Protein AF-A0AAD9PFT0-F1 (afdb_monomer)

Radius of gyration: 23.3 Å; Cα contacts (8 Å, |Δi|>4): 702; chains: 1; bounding box: 58×56×61 Å

Secondary structure (DSSP, 8-state):
-----EEEEEESSB-STT-EEEEEEE---S-BSSS-SS-TTS----B--EEETTEEEE-B-TT-SS--BS-EEETTTTT-SEEEEEEEEEE------EE-GGG-EE-TTS-EES-B---EEEEEESS---TT---EEEEEEE-SSS-SS---EEETTEEEEEEEEETTEEEEEPPPPPSSPPS----SS-EEEEEESS---HHHHHTT-SPPSEEEEESSS----SS--SEEEEEEEEE--SSSSEEEE----SSEEEEEE-SSS-GGG-EEE-----SS-PPPEEEE-S-TT--EEEEEEEEE----

pLDDT: mean 75.7, std 14.46, range [34.31, 97.81]

Sequence (308 aa):
MYRTPRIDQLTPRSGPPGTMVTMEGVLYTSLFGPNEMASTNGKTAKFLRVYFGSQKCEAKDPNQVEDVFYGLQLDRGGTSDHGSLKCKLLGSYVGKSLPVNDVLRVTAQNKLAMFQSHAVVTGVSPATGSLEGGTTITVEGQFFDETETTAKVDIDGVSCVVTDVKDENITCVVPRKPTKTITSYAGNRGTLLEWWTSTDTLDTVSDSVASPEGTETLDEWQWSDTVQDNFVSRTRAYFVPPSDNGYEFVVTAEDEAMVWLSPSDDPAAKVRWLVRVYGTKLPNLHVTVLSKDGTGELVSWRRSNSVR

Structure (mmCIF, N/CA/C/O backbone):
data_AF-A0AAD9PFT0-F1
#
_entry.id   AF-A0AAD9PFT0-F1
#
loop_
_atom_site.group_PDB
_atom_site.id
_atom_site.type_symbol
_atom_site.label_atom_id
_atom_site.label_alt_id
_atom_site.label_comp_id
_atom_site.label_asym_id
_atom_site.label_entity_id
_atom_site.label_seq_id
_atom_site.pdbx_PDB_ins_code
_atom_site.Cartn_x
_atom_site.Cartn_y
_atom_site.Cartn_z
_atom_site.occupancy
_atom_site.B_iso_or_equiv
_atom_site.auth_seq_id
_atom_site.auth_comp_id
_atom_site.auth_asym_id
_atom_site.auth_atom_id
_atom_site.pdbx_PDB_model_num
ATOM 1 N N . MET A 1 1 ? -31.615 -3.181 23.982 1.00 48.72 1 MET A N 1
ATOM 2 C CA . MET A 1 1 ? -31.424 -3.055 22.520 1.00 48.72 1 MET A CA 1
ATOM 3 C C . MET A 1 1 ? -29.929 -3.028 22.261 1.00 48.72 1 MET A C 1
ATOM 5 O O . MET A 1 1 ? -29.272 -2.129 22.773 1.00 48.72 1 MET A O 1
ATOM 9 N N . TYR A 1 2 ? -29.378 -4.030 21.577 1.00 56.53 2 TYR A N 1
ATOM 10 C CA . TYR A 1 2 ? -27.946 -4.059 21.266 1.00 56.53 2 TYR A CA 1
ATOM 11 C C . TYR A 1 2 ? -27.647 -3.021 20.179 1.00 56.53 2 TYR A C 1
ATOM 13 O O . TYR A 1 2 ? -28.367 -2.963 19.184 1.00 56.53 2 TYR A O 1
ATOM 21 N N . ARG A 1 3 ? -26.627 -2.184 20.389 1.00 70.50 3 ARG A N 1
ATOM 22 C CA . ARG A 1 3 ? -26.120 -1.240 19.386 1.00 70.50 3 ARG A CA 1
ATOM 23 C C . ARG A 1 3 ? -24.736 -1.704 18.954 1.00 70.50 3 ARG A C 1
ATOM 25 O O . ARG A 1 3 ? -23.891 -1.953 19.810 1.00 70.50 3 ARG A O 1
ATOM 32 N N . THR A 1 4 ? -24.525 -1.832 17.652 1.00 76.56 4 THR A N 1
ATOM 33 C CA . THR A 1 4 ? -23.242 -2.253 17.081 1.00 76.56 4 THR A CA 1
ATOM 34 C C . THR A 1 4 ? -22.441 -1.018 16.675 1.00 76.56 4 THR A C 1
ATOM 36 O O . THR A 1 4 ? -23.019 -0.155 16.012 1.00 76.56 4 THR A O 1
ATOM 39 N N . PRO A 1 5 ? -21.151 -0.907 17.042 1.00 83.44 5 PRO A N 1
ATOM 40 C CA . PRO A 1 5 ? -20.289 0.162 16.549 1.00 83.44 5 PRO A CA 1
ATOM 41 C C . PRO A 1 5 ? -20.215 0.184 15.018 1.00 8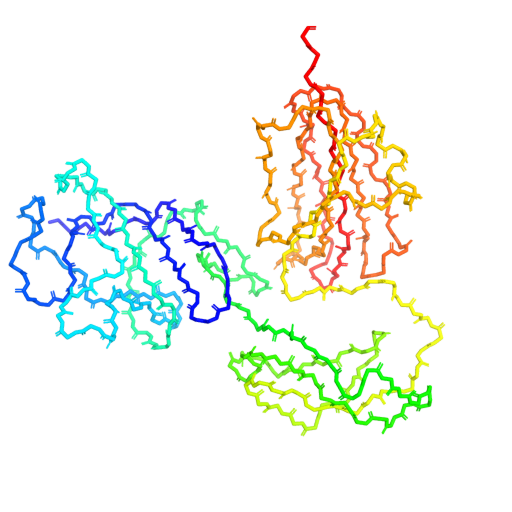3.44 5 PRO A C 1
ATOM 43 O O . PRO A 1 5 ? -20.215 -0.872 14.373 1.00 83.44 5 PRO A O 1
ATOM 46 N N . ARG A 1 6 ? -20.131 1.394 14.463 1.00 84.44 6 ARG A N 1
ATOM 47 C CA . ARG A 1 6 ? -20.041 1.678 13.024 1.00 84.44 6 ARG A CA 1
ATOM 48 C C . ARG A 1 6 ? -18.698 2.348 12.756 1.00 84.44 6 ARG A C 1
ATOM 50 O O . ARG A 1 6 ? -18.370 3.314 13.437 1.00 84.44 6 ARG A O 1
ATOM 57 N N . ILE A 1 7 ? -17.929 1.824 11.805 1.00 85.94 7 ILE A N 1
ATOM 58 C CA . ILE A 1 7 ? -16.691 2.465 11.339 1.00 85.94 7 ILE A CA 1
ATOM 59 C C . ILE A 1 7 ? -17.048 3.247 10.082 1.00 85.94 7 ILE A C 1
ATOM 61 O O . ILE A 1 7 ? -17.469 2.645 9.093 1.00 85.94 7 ILE A O 1
ATOM 65 N N . ASP A 1 8 ? -16.904 4.566 10.159 1.00 85.62 8 ASP A N 1
ATOM 66 C CA . ASP A 1 8 ? -17.281 5.527 9.122 1.00 85.62 8 ASP A CA 1
ATOM 67 C C . ASP A 1 8 ? -16.059 5.986 8.306 1.00 85.62 8 ASP A C 1
ATOM 69 O O . ASP A 1 8 ? -16.181 6.235 7.108 1.00 85.62 8 ASP A O 1
ATOM 73 N N . GLN A 1 9 ? -14.866 6.005 8.914 1.00 85.06 9 GLN A N 1
ATOM 74 C CA . GLN A 1 9 ? -13.595 6.253 8.229 1.00 85.06 9 GLN A CA 1
ATOM 75 C C . GLN A 1 9 ? -12.433 5.460 8.854 1.00 85.06 9 GLN A C 1
ATOM 77 O O . GLN A 1 9 ? -12.450 5.105 10.035 1.00 85.06 9 GLN A O 1
ATOM 82 N N . LEU A 1 10 ? -11.411 5.198 8.033 1.00 85.94 10 LEU A N 1
ATOM 83 C CA . LEU A 1 10 ? -10.131 4.626 8.434 1.00 85.94 10 LEU A CA 1
ATOM 84 C C . LEU A 1 10 ? -8.974 5.423 7.817 1.00 85.94 10 LEU A C 1
ATOM 86 O O . LEU A 1 10 ? -9.014 5.702 6.619 1.00 85.94 10 LEU A O 1
ATOM 90 N N . THR A 1 11 ? -7.953 5.751 8.613 1.00 86.81 11 THR A N 1
ATOM 91 C CA . THR A 1 11 ? -6.779 6.523 8.171 1.00 86.81 11 THR A CA 1
ATOM 92 C C . THR A 1 11 ? -5.493 6.020 8.859 1.00 86.81 11 THR A C 1
ATOM 94 O O . THR A 1 11 ? -5.434 6.066 10.091 1.00 86.81 11 THR A O 1
ATOM 97 N N . PRO A 1 12 ? -4.448 5.590 8.121 1.00 84.12 12 PRO A N 1
ATOM 98 C CA . PRO A 1 12 ? -4.449 5.304 6.685 1.00 84.12 12 PRO A CA 1
ATOM 99 C C . PRO A 1 12 ? -5.295 4.057 6.362 1.00 84.12 12 PRO A C 1
ATOM 101 O O . PRO A 1 12 ? -5.679 3.296 7.251 1.00 84.12 12 PRO A O 1
ATOM 104 N N . ARG A 1 13 ? -5.600 3.846 5.076 1.00 77.31 13 ARG A N 1
ATOM 105 C CA . ARG A 1 13 ? -6.374 2.682 4.588 1.00 77.31 13 ARG A CA 1
ATOM 106 C C . ARG A 1 13 ? -5.487 1.473 4.237 1.00 77.31 13 ARG A C 1
ATOM 108 O O . ARG A 1 13 ? -5.994 0.398 3.914 1.00 77.31 13 ARG A O 1
ATOM 115 N N . SER A 1 14 ? -4.171 1.635 4.330 1.00 77.56 14 SER A N 1
ATOM 116 C CA . SER A 1 14 ? -3.148 0.603 4.147 1.00 77.56 14 SER A CA 1
ATOM 117 C C . SER A 1 14 ? -1.856 0.983 4.866 1.00 77.56 14 SER A C 1
ATOM 119 O O . SER A 1 14 ? -1.750 2.069 5.430 1.00 77.56 14 SER A O 1
ATOM 121 N N . GLY A 1 15 ? -0.900 0.056 4.894 1.00 77.31 15 GLY A N 1
ATOM 122 C CA . GLY A 1 15 ? 0.430 0.254 5.467 1.00 77.31 15 GLY A CA 1
ATOM 123 C C . GL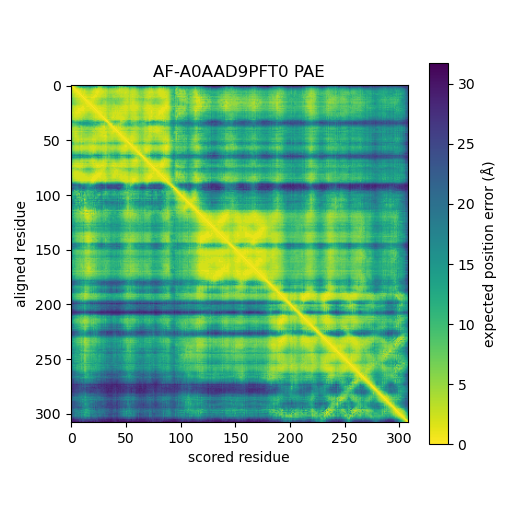Y A 1 15 ? 1.071 -1.080 5.865 1.00 77.31 15 GLY A C 1
ATOM 124 O O . GLY A 1 15 ? 0.359 -2.084 5.961 1.00 77.31 15 GLY A O 1
ATOM 125 N N . PRO A 1 16 ? 2.388 -1.134 6.108 1.00 77.06 16 PRO A N 1
ATOM 126 C CA . PRO A 1 16 ? 3.038 -2.334 6.631 1.00 77.06 16 PRO A CA 1
ATOM 127 C C . PRO A 1 16 ? 2.517 -2.711 8.036 1.00 77.06 16 PRO A C 1
ATOM 129 O O . PRO A 1 16 ? 1.944 -1.869 8.738 1.00 77.06 16 PRO A O 1
ATOM 132 N N . PRO A 1 17 ? 2.706 -3.957 8.501 1.00 79.94 17 PRO A N 1
ATOM 133 C CA . PRO A 1 17 ? 2.526 -4.317 9.908 1.00 79.94 17 PRO A CA 1
ATOM 134 C C . PRO A 1 17 ? 3.212 -3.320 10.862 1.00 79.94 17 PRO A C 1
ATOM 136 O O . PRO A 1 17 ? 4.231 -2.714 10.543 1.00 79.94 17 PRO A O 1
ATOM 139 N N . GLY A 1 18 ? 2.608 -3.073 12.027 1.00 81.25 18 GLY A N 1
ATOM 140 C CA . GLY A 1 18 ? 3.035 -1.995 12.922 1.00 81.25 18 GLY A CA 1
ATOM 141 C C . GLY A 1 18 ? 2.584 -0.583 12.515 1.00 81.25 18 GLY A C 1
ATOM 142 O O . GLY A 1 18 ? 2.807 0.343 13.297 1.00 81.25 18 GLY A O 1
ATOM 143 N N . THR A 1 19 ? 1.911 -0.407 11.368 1.00 84.88 19 THR A N 1
ATOM 144 C CA . THR A 1 19 ? 1.249 0.857 10.995 1.00 84.88 19 THR A CA 1
ATOM 145 C C . THR A 1 19 ? 0.259 1.304 12.062 1.00 84.88 19 THR A C 1
ATOM 147 O O . THR A 1 19 ? -0.439 0.498 12.691 1.00 84.88 19 THR A O 1
ATOM 150 N N . MET A 1 20 ? 0.209 2.621 12.246 1.00 88.94 20 MET A N 1
ATOM 151 C CA . MET A 1 20 ? -0.655 3.279 13.203 1.00 88.94 20 MET A CA 1
ATOM 152 C C . MET A 1 20 ? -1.956 3.729 12.542 1.00 88.94 20 MET A C 1
ATOM 154 O O . MET A 1 20 ? -1.940 4.601 11.677 1.00 88.94 20 MET A O 1
ATOM 158 N N . VAL A 1 21 ? -3.080 3.147 12.956 1.00 89.56 21 VAL A N 1
ATOM 159 C CA . VAL A 1 21 ? -4.377 3.316 12.292 1.00 89.56 21 VAL A CA 1
ATOM 160 C C . VAL A 1 21 ? -5.359 4.051 13.196 1.00 89.56 21 VAL A C 1
ATOM 162 O O . VAL A 1 21 ? -5.534 3.701 14.362 1.00 89.56 21 VAL A O 1
ATOM 165 N N . THR A 1 22 ? -6.024 5.063 12.642 1.00 91.88 22 THR A N 1
ATOM 166 C CA . THR A 1 22 ? -7.134 5.796 13.261 1.00 91.88 22 THR A CA 1
ATOM 167 C C . THR A 1 22 ? -8.447 5.333 12.634 1.00 91.88 22 THR A C 1
ATOM 169 O O . THR A 1 22 ? -8.628 5.449 11.423 1.00 91.88 22 THR A O 1
ATOM 172 N N . MET A 1 23 ? -9.361 4.812 13.450 1.00 90.38 23 MET A N 1
ATOM 173 C CA . MET A 1 23 ? -10.765 4.600 13.089 1.00 90.38 23 MET A CA 1
ATOM 174 C C . MET A 1 23 ? -11.591 5.774 13.595 1.00 90.38 23 MET A C 1
ATOM 176 O O . MET A 1 23 ? -11.429 6.186 14.745 1.00 90.38 23 MET A O 1
ATOM 180 N N . GLU A 1 24 ? -12.528 6.236 12.779 1.00 92.31 24 GLU A N 1
ATOM 181 C CA . GLU A 1 24 ? -13.526 7.232 13.166 1.00 92.31 24 GLU A CA 1
ATOM 182 C C . GLU A 1 24 ? -14.927 6.688 12.886 1.00 92.31 24 GLU A C 1
ATOM 184 O O . GLU A 1 24 ? -15.136 5.927 11.933 1.00 92.31 24 GLU A O 1
ATOM 189 N N . GLY A 1 25 ? -15.884 7.036 13.742 1.00 90.50 25 GLY A N 1
ATOM 190 C CA . GLY A 1 25 ? -17.273 6.625 13.577 1.00 90.50 25 GLY A CA 1
ATOM 191 C C . GLY A 1 25 ? -18.049 6.543 14.884 1.00 90.50 25 GLY A C 1
ATOM 192 O O . GLY A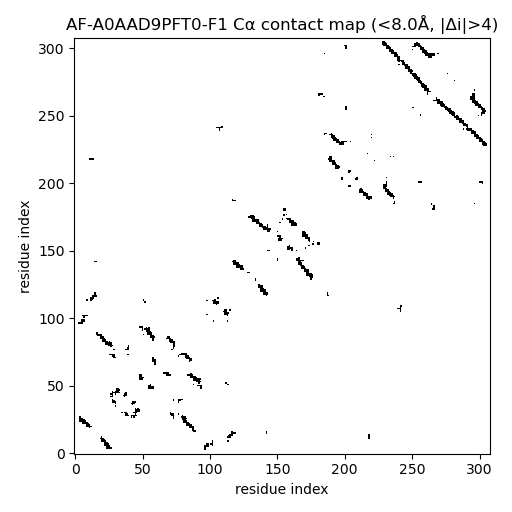 1 25 ? -17.676 7.115 15.911 1.00 90.50 25 GLY A O 1
ATOM 193 N N . VAL A 1 26 ? -19.144 5.786 14.869 1.00 90.50 26 VAL A N 1
ATOM 194 C CA . VAL A 1 26 ? -19.993 5.560 16.045 1.00 90.50 26 VAL A CA 1
ATOM 195 C C . VAL A 1 26 ? -19.371 4.510 16.976 1.00 90.50 26 VAL A C 1
ATOM 197 O O . VAL A 1 26 ? -19.574 3.305 16.804 1.00 90.50 26 VAL A O 1
ATOM 200 N N . LEU A 1 27 ? -18.633 4.976 17.987 1.00 89.81 27 LEU A N 1
ATOM 201 C CA . LEU A 1 27 ? -17.923 4.147 18.971 1.00 89.81 27 LEU A CA 1
ATOM 202 C C . LEU A 1 27 ? -18.750 3.814 20.225 1.00 89.81 27 LEU A C 1
ATOM 204 O O . LEU A 1 27 ? -18.517 2.788 20.860 1.00 89.81 27 LEU A O 1
ATOM 208 N N . TYR A 1 28 ? -19.696 4.678 20.609 1.00 88.44 28 TYR A N 1
ATOM 209 C CA . TYR A 1 28 ? -20.474 4.655 21.863 1.00 88.44 28 TYR A CA 1
ATOM 210 C C . TYR A 1 28 ? -19.692 4.738 23.185 1.00 88.44 28 TYR A C 1
ATOM 212 O O . TYR A 1 28 ? -20.323 4.968 24.218 1.00 88.44 28 TYR A O 1
ATOM 220 N N . THR A 1 29 ? -18.374 4.536 23.196 1.00 88.38 29 THR A N 1
ATOM 221 C CA . THR A 1 29 ? -17.556 4.525 24.414 1.00 88.38 29 THR A CA 1
ATOM 222 C C . THR A 1 29 ? -16.138 5.041 24.182 1.00 88.38 29 THR A C 1
ATOM 224 O O . THR A 1 29 ? -15.556 4.858 23.117 1.00 88.38 29 THR A O 1
ATOM 227 N N . SER A 1 30 ? -15.590 5.650 25.228 1.00 88.00 30 SER A N 1
ATOM 228 C CA . SER A 1 30 ? -14.195 6.056 25.408 1.00 88.00 30 SER A CA 1
ATOM 229 C C . SER A 1 30 ? -13.403 5.068 26.281 1.00 88.00 30 SER A C 1
ATOM 231 O O . SER A 1 30 ? -12.298 5.383 26.707 1.00 88.00 30 SER A O 1
ATOM 233 N N . LEU A 1 31 ? -13.980 3.910 26.627 1.00 86.69 31 LEU A N 1
ATOM 234 C CA . LEU A 1 31 ? -13.357 2.922 27.511 1.00 86.69 31 LEU A CA 1
ATOM 235 C C . LEU A 1 31 ? -12.775 1.744 26.742 1.00 86.69 31 LEU A C 1
ATOM 237 O O . LEU A 1 31 ? -13.416 1.212 25.834 1.00 86.69 31 LEU A O 1
ATOM 241 N N . PHE A 1 32 ? -11.622 1.256 27.194 1.00 84.44 32 PHE A N 1
ATOM 242 C CA . PHE A 1 32 ? -11.002 0.040 26.683 1.00 84.44 32 PHE A CA 1
ATOM 243 C C . PHE A 1 32 ? -10.391 -0.778 27.831 1.00 84.44 32 PHE A C 1
ATOM 245 O O . PHE A 1 32 ? -9.600 -0.279 28.630 1.00 84.44 32 PHE A O 1
ATOM 252 N N . GLY A 1 33 ? -10.740 -2.062 27.912 1.00 75.25 33 GLY A N 1
ATOM 253 C CA . GLY A 1 33 ? -10.390 -2.921 29.045 1.00 75.25 33 GLY A CA 1
ATOM 254 C C . GLY A 1 33 ? -11.284 -2.702 30.280 1.00 75.25 33 GLY A C 1
ATOM 255 O O . GLY A 1 33 ? -12.297 -2.005 30.203 1.00 75.25 33 GLY A O 1
ATOM 256 N N . PRO A 1 34 ? -10.976 -3.349 31.419 1.00 68.56 34 PRO A N 1
ATOM 257 C CA . PRO A 1 34 ? -11.912 -3.439 32.540 1.00 68.56 34 PRO A CA 1
ATOM 258 C C . PRO A 1 34 ? -11.895 -2.244 33.506 1.00 68.56 34 PRO A C 1
ATOM 260 O O . PRO A 1 34 ? -12.876 -2.088 34.232 1.00 68.56 34 PRO A O 1
ATOM 263 N N . ASN A 1 35 ? -10.839 -1.427 33.506 1.00 68.81 35 ASN A N 1
ATOM 264 C CA . ASN A 1 35 ? -10.427 -0.633 34.673 1.00 68.81 35 ASN A CA 1
ATOM 265 C C . ASN A 1 35 ? -11.342 0.556 35.020 1.00 68.81 35 ASN A C 1
ATOM 267 O O . ASN A 1 35 ? -11.578 0.807 36.196 1.00 68.81 35 ASN A O 1
ATOM 271 N N . GLU A 1 36 ? -11.932 1.220 34.025 1.00 76.75 36 GLU A N 1
ATOM 272 C CA . GLU A 1 36 ? -12.845 2.353 34.242 1.00 76.75 36 GLU A CA 1
ATOM 273 C C . GLU A 1 36 ? -14.319 1.941 34.256 1.00 76.75 36 GLU A C 1
ATOM 275 O O . GLU A 1 36 ? -14.731 1.090 33.468 1.00 76.75 36 GLU A O 1
ATOM 280 N N . MET A 1 37 ? -15.148 2.533 35.123 1.00 75.25 37 MET A N 1
ATOM 281 C CA . MET A 1 37 ? -16.552 2.107 35.280 1.00 75.25 37 MET A CA 1
ATOM 282 C C 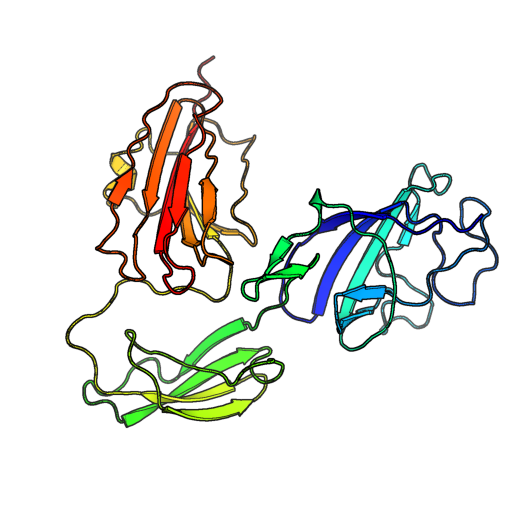. MET A 1 37 ? -17.508 2.685 34.227 1.00 75.25 37 MET A C 1
ATOM 284 O O . MET A 1 37 ? -18.435 1.986 33.812 1.00 75.25 37 MET A O 1
ATOM 288 N N . ALA A 1 38 ? -17.291 3.926 33.784 1.00 84.62 38 ALA A N 1
ATOM 289 C CA . ALA A 1 38 ? -18.134 4.604 32.801 1.00 84.62 38 ALA A CA 1
ATOM 290 C C . ALA A 1 38 ? -17.307 5.485 31.853 1.00 84.62 38 ALA A C 1
ATOM 292 O O . ALA A 1 38 ? -16.323 6.100 32.248 1.00 84.62 38 ALA A O 1
ATOM 293 N N . SER A 1 39 ? -17.720 5.526 30.590 1.00 86.19 39 SER A N 1
ATOM 294 C CA . SER A 1 39 ? -17.201 6.426 29.564 1.00 86.19 39 SER A CA 1
ATOM 295 C C . SER A 1 39 ? -17.567 7.879 29.871 1.00 86.19 39 SER A C 1
ATOM 297 O O . SER A 1 39 ? -18.504 8.151 30.621 1.00 86.19 39 SER A O 1
ATOM 299 N N . THR A 1 40 ? -16.883 8.820 29.223 1.00 88.12 40 THR A N 1
ATOM 300 C CA . THR A 1 40 ? -17.165 10.261 29.281 1.00 88.12 40 THR A CA 1
ATOM 301 C C . THR A 1 40 ? -18.608 10.645 28.917 1.00 88.12 40 THR A C 1
ATOM 303 O O . THR A 1 40 ? -19.101 11.656 29.411 1.00 88.12 40 THR A O 1
ATOM 306 N N . ASN A 1 41 ? -19.332 9.819 28.148 1.00 88.25 41 ASN A N 1
ATOM 307 C CA . ASN A 1 41 ? -20.765 9.994 27.860 1.00 88.25 41 ASN A CA 1
ATOM 308 C C . ASN A 1 41 ? -21.706 9.293 28.873 1.00 88.25 41 ASN A C 1
ATOM 310 O O . ASN A 1 41 ? -22.908 9.167 28.628 1.00 88.25 41 ASN A O 1
ATOM 314 N N . GLY A 1 42 ? -21.172 8.788 29.990 1.00 87.94 42 GLY A N 1
ATOM 315 C CA . GLY A 1 42 ? -21.906 8.086 31.048 1.00 87.94 42 GLY A CA 1
ATOM 316 C C . GLY A 1 42 ? -22.234 6.614 30.760 1.00 87.94 42 GLY A C 1
ATOM 317 O O . GLY A 1 42 ? -22.894 5.969 31.576 1.00 87.94 42 GLY A O 1
ATOM 318 N N . LYS A 1 43 ? -21.806 6.048 29.623 1.00 88.75 43 LYS A N 1
ATOM 319 C CA . LYS A 1 43 ? -22.106 4.652 29.254 1.00 88.75 43 LYS A CA 1
ATOM 320 C C . LYS A 1 43 ? -21.071 3.669 29.785 1.00 88.75 43 LYS A C 1
ATOM 322 O O . LYS A 1 43 ? -19.883 3.953 29.826 1.00 88.75 43 LYS A O 1
ATOM 327 N N . THR A 1 44 ? -21.519 2.463 30.117 1.00 88.00 44 THR A N 1
ATOM 328 C CA . THR A 1 44 ? -20.684 1.397 30.704 1.00 88.00 44 THR A CA 1
ATOM 329 C C . THR A 1 44 ? -20.144 0.386 29.685 1.00 88.00 44 THR A C 1
ATOM 331 O O . THR A 1 44 ? -19.419 -0.537 30.054 1.00 88.00 44 THR A O 1
ATOM 334 N N . ALA A 1 45 ? -20.489 0.536 28.400 1.00 84.50 45 ALA A N 1
ATOM 335 C CA . ALA A 1 45 ? -19.906 -0.259 27.321 1.00 84.50 45 ALA A CA 1
ATOM 336 C C . ALA A 1 45 ? -18.394 0.003 27.228 1.00 84.50 45 ALA A C 1
ATOM 338 O O . ALA A 1 45 ? -17.953 1.126 27.464 1.00 84.50 45 ALA A O 1
ATOM 339 N N . LYS A 1 46 ? -17.601 -1.009 26.868 1.00 85.00 46 LYS A N 1
ATOM 340 C CA . LYS A 1 46 ? -16.137 -0.902 26.764 1.00 85.00 46 LYS A CA 1
ATOM 341 C C . LYS A 1 46 ? -15.651 -1.657 25.534 1.00 85.00 46 LYS A C 1
ATOM 343 O O . LYS A 1 46 ? -16.161 -2.740 25.240 1.00 85.00 46 LYS A O 1
ATOM 348 N N . PHE A 1 47 ? -14.638 -1.133 24.855 1.00 82.88 47 PHE A N 1
ATOM 349 C CA . PHE A 1 47 ? -13.845 -1.937 23.937 1.00 82.88 47 PHE A CA 1
ATOM 350 C C . PHE A 1 47 ? -13.093 -3.004 24.731 1.00 82.88 47 PHE A C 1
ATOM 352 O O . PHE A 1 47 ? -12.521 -2.734 25.784 1.00 82.88 47 PHE A O 1
ATOM 359 N N . LEU A 1 48 ? -13.098 -4.237 24.234 1.00 79.06 48 LEU A N 1
ATOM 360 C CA . LEU A 1 48 ? -12.257 -5.293 24.795 1.00 79.06 48 LEU A CA 1
ATOM 361 C C . LEU A 1 48 ? -10.959 -5.417 24.002 1.00 79.06 48 LEU A C 1
ATOM 363 O O . LEU A 1 48 ? -9.896 -5.565 24.597 1.00 79.06 48 LEU A O 1
ATOM 367 N N . ARG A 1 49 ? -11.070 -5.403 22.667 1.00 78.38 49 ARG A N 1
ATOM 368 C CA . ARG A 1 49 ? -10.003 -5.620 21.681 1.00 78.38 49 ARG A CA 1
ATOM 369 C C . ARG A 1 49 ? -10.446 -5.040 20.324 1.00 78.38 49 ARG A C 1
ATOM 371 O O . ARG A 1 49 ? -11.649 -4.940 20.083 1.00 78.38 49 ARG A O 1
ATOM 378 N N . VAL A 1 50 ? -9.499 -4.713 19.444 1.00 81.12 50 VAL A N 1
ATOM 379 C CA . VAL A 1 50 ? -9.731 -4.274 18.049 1.00 81.12 50 VAL A CA 1
ATOM 380 C C . VAL A 1 50 ? -8.995 -5.220 17.101 1.00 81.12 50 VAL A C 1
ATOM 382 O O . VAL A 1 50 ? -7.935 -5.730 17.464 1.00 81.12 50 VAL A O 1
ATOM 385 N N . TYR A 1 51 ? -9.547 -5.450 15.903 1.00 76.75 51 TYR A N 1
ATOM 386 C CA . TYR A 1 51 ? -8.978 -6.346 14.894 1.00 76.75 51 TYR A CA 1
ATOM 387 C C . TYR A 1 51 ? -9.236 -5.880 13.455 1.00 76.75 51 TYR A C 1
ATOM 389 O O . TYR A 1 51 ? -10.313 -5.365 13.156 1.00 76.75 51 TYR A O 1
ATOM 397 N N . PHE A 1 52 ? -8.284 -6.164 12.565 1.00 72.94 52 PHE A N 1
ATOM 398 C CA . PHE A 1 52 ? -8.365 -6.034 11.111 1.00 72.94 52 PHE A CA 1
ATOM 399 C C . PHE A 1 52 ? -8.118 -7.409 10.483 1.00 72.94 52 PHE A C 1
ATOM 401 O O . PHE A 1 52 ? -6.996 -7.908 10.457 1.00 72.94 52 PHE A O 1
ATOM 408 N N . GLY A 1 53 ? -9.187 -8.067 10.025 1.00 68.81 53 GLY A N 1
ATOM 409 C CA . GLY A 1 53 ? -9.106 -9.462 9.588 1.00 68.81 53 GLY A CA 1
ATOM 410 C C . GLY A 1 53 ? -8.613 -10.360 10.726 1.00 68.81 53 GLY A C 1
ATOM 411 O O . GLY A 1 53 ? -9.244 -10.417 11.782 1.00 68.81 53 GLY A O 1
ATOM 412 N N . SER A 1 54 ? -7.484 -11.039 10.518 1.00 65.44 54 SER A N 1
ATOM 413 C CA . SER A 1 54 ? -6.795 -11.838 11.536 1.00 65.44 54 SER A CA 1
ATOM 414 C C . SER A 1 54 ? -5.888 -11.020 12.462 1.00 65.44 54 SER A C 1
ATOM 416 O O . SER A 1 54 ? -5.574 -11.517 13.539 1.00 65.44 54 SER A O 1
ATOM 418 N N . GLN A 1 55 ? -5.483 -9.795 12.109 1.00 72.38 55 GLN A N 1
ATOM 419 C CA . GLN A 1 55 ? -4.547 -8.973 12.888 1.00 72.38 55 GLN A CA 1
ATOM 420 C C . GLN A 1 55 ? -5.269 -8.242 14.033 1.00 72.38 55 GLN A C 1
ATOM 422 O O . GLN A 1 55 ? -6.334 -7.664 13.842 1.00 72.38 55 GLN A O 1
ATOM 427 N N . LYS A 1 56 ? -4.705 -8.267 15.242 1.00 80.19 56 LYS A N 1
ATOM 428 C CA . LYS A 1 56 ? -5.036 -7.371 16.361 1.00 80.19 56 LYS A CA 1
ATOM 429 C C . LYS A 1 56 ? -4.661 -5.927 16.008 1.00 80.19 56 LYS A C 1
ATOM 431 O O . LYS A 1 56 ? -3.756 -5.655 15.229 1.00 80.19 56 LYS A O 1
ATOM 436 N N . CYS A 1 57 ? -5.338 -4.982 16.636 1.00 85.81 57 CYS A N 1
ATOM 437 C CA . CYS A 1 57 ? -4.886 -3.605 16.701 1.00 85.81 57 CYS A CA 1
ATOM 438 C C . CYS A 1 57 ? -4.783 -3.216 18.176 1.00 85.81 57 CYS A C 1
ATOM 440 O O . CYS A 1 57 ? -5.766 -3.275 18.918 1.00 85.81 57 CYS A O 1
ATOM 442 N N . GLU A 1 58 ? -3.571 -2.914 18.624 1.00 87.38 58 GLU A N 1
ATOM 443 C CA . GLU A 1 58 ? -3.272 -2.585 20.009 1.00 87.38 58 GLU A CA 1
ATOM 444 C C . GLU A 1 58 ? -3.541 -1.103 20.271 1.00 87.38 58 GLU A C 1
ATOM 446 O O . GLU A 1 58 ? -2.948 -0.236 19.635 1.00 87.38 58 GLU A O 1
ATOM 451 N N . ALA A 1 59 ? -4.473 -0.816 21.177 1.00 88.69 59 ALA A N 1
ATOM 452 C CA . ALA A 1 59 ? -4.914 0.545 21.481 1.00 88.69 59 ALA A CA 1
ATOM 453 C C . ALA A 1 59 ? -4.119 1.185 22.630 1.00 88.69 59 ALA A C 1
ATOM 455 O O . ALA A 1 59 ? -4.119 2.410 22.758 1.00 88.69 59 ALA A O 1
ATOM 456 N N . LYS A 1 60 ? -3.469 0.369 23.471 1.00 86.19 60 LYS A N 1
ATOM 457 C CA . LYS A 1 60 ? -2.609 0.813 24.578 1.00 86.19 60 LYS A CA 1
ATOM 458 C C . LYS A 1 60 ? -1.157 0.900 24.123 1.00 86.19 60 LYS A C 1
ATOM 460 O O . LYS A 1 60 ? -0.708 0.025 23.394 1.00 86.19 60 LYS A O 1
ATOM 465 N N . ASP A 1 61 ? -0.407 1.892 24.585 1.00 83.56 61 ASP A N 1
ATOM 466 C CA . ASP A 1 61 ? 1.045 1.887 24.404 1.00 83.56 61 ASP A CA 1
ATOM 467 C C . ASP A 1 61 ? 1.678 0.884 25.388 1.00 83.56 61 ASP A C 1
ATOM 469 O O . ASP A 1 61 ? 1.672 1.145 26.592 1.00 83.56 61 ASP A O 1
ATOM 473 N N . PRO A 1 62 ? 2.228 -0.263 24.934 1.00 75.75 62 PRO A N 1
ATOM 474 C CA . PRO A 1 62 ? 2.779 -1.283 25.830 1.00 75.75 62 PRO A CA 1
ATOM 475 C C . PRO A 1 62 ? 4.062 -0.829 26.542 1.00 75.75 62 PRO A C 1
ATOM 477 O O . PRO A 1 62 ? 4.556 -1.539 27.413 1.00 75.75 62 PRO A O 1
ATOM 480 N N . ASN A 1 63 ? 4.617 0.326 26.160 1.00 78.50 63 ASN A N 1
ATOM 481 C CA . ASN A 1 63 ? 5.809 0.908 26.771 1.00 78.50 63 ASN A CA 1
ATOM 482 C C . ASN A 1 63 ? 5.483 1.801 27.981 1.00 78.50 63 ASN A C 1
ATOM 484 O O . ASN A 1 63 ? 6.400 2.219 28.686 1.00 78.50 63 ASN A O 1
ATOM 488 N N . GLN A 1 64 ? 4.202 2.104 28.224 1.00 77.69 64 GLN A N 1
ATOM 489 C CA . GLN A 1 64 ? 3.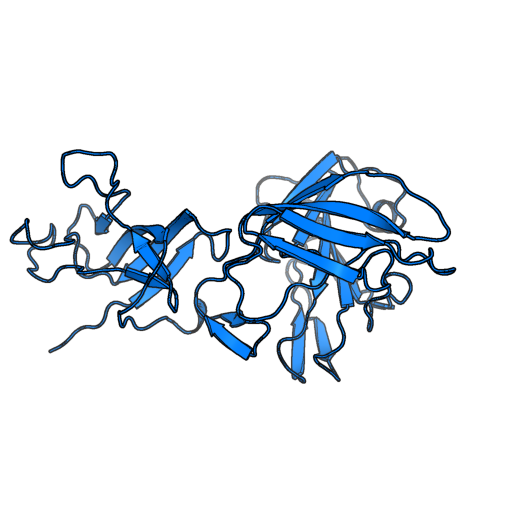759 2.878 29.383 1.00 77.69 64 GLN A CA 1
ATOM 490 C C . GLN A 1 64 ? 3.323 1.947 30.516 1.00 77.69 64 GLN A C 1
ATOM 492 O O . GLN A 1 64 ? 2.755 0.880 30.291 1.00 77.69 64 GLN A O 1
ATOM 497 N N . VAL A 1 65 ? 3.598 2.361 31.754 1.00 65.75 65 VAL A N 1
ATOM 498 C CA . VAL A 1 65 ? 3.262 1.587 32.966 1.00 65.75 65 VAL A CA 1
ATOM 499 C C . VAL A 1 65 ? 1.791 1.785 33.373 1.00 65.75 65 VAL A C 1
ATOM 501 O O . VAL A 1 65 ? 1.212 0.948 34.062 1.00 65.75 65 VAL A O 1
ATOM 504 N N . GLU A 1 66 ? 1.182 2.885 32.927 1.00 70.06 66 GLU A N 1
ATOM 505 C CA . GLU A 1 66 ? -0.240 3.199 33.093 1.00 70.06 66 GLU A CA 1
ATOM 506 C C . GLU A 1 66 ? -1.035 2.851 31.821 1.00 70.06 66 GLU A C 1
ATOM 508 O O . GLU A 1 66 ? -0.458 2.605 30.762 1.00 70.06 66 GLU A O 1
ATOM 513 N N . ASP A 1 67 ? -2.370 2.874 31.898 1.00 68.31 67 ASP A N 1
ATOM 514 C CA . ASP A 1 67 ? -3.283 2.624 30.769 1.00 68.31 67 ASP A CA 1
ATOM 515 C C . ASP A 1 67 ? -3.314 3.782 29.748 1.00 68.31 67 ASP A C 1
ATOM 517 O O . ASP A 1 67 ? -4.363 4.343 29.424 1.00 68.31 67 ASP A O 1
ATOM 521 N N . VAL A 1 68 ? -2.151 4.150 29.219 1.00 79.56 68 VAL A N 1
ATOM 522 C CA . VAL A 1 68 ? -2.023 5.184 28.196 1.00 79.56 68 VAL A CA 1
ATOM 523 C C . VAL A 1 68 ? -2.471 4.607 26.859 1.00 79.56 68 VAL A C 1
ATOM 525 O O . VAL A 1 68 ? -1.814 3.753 26.261 1.00 79.56 68 VAL A O 1
ATOM 528 N N . PHE A 1 69 ? -3.612 5.083 26.373 1.00 82.75 69 PHE A N 1
ATOM 529 C CA . PHE A 1 69 ? -4.074 4.788 25.024 1.00 82.75 69 PHE A CA 1
ATOM 530 C C . PHE A 1 69 ? -3.363 5.681 24.016 1.00 82.75 69 PHE A C 1
ATOM 532 O O . PHE A 1 69 ? -3.205 6.879 24.242 1.00 82.75 69 PHE A O 1
ATOM 539 N N . TYR A 1 70 ? -3.039 5.132 22.848 1.00 87.25 70 TYR A N 1
ATOM 540 C CA . TYR A 1 70 ? -2.543 5.934 21.729 1.00 87.25 70 TYR A CA 1
ATOM 541 C C . TYR A 1 70 ? -3.550 6.997 21.245 1.00 87.25 70 TYR A C 1
ATOM 543 O O . TYR A 1 70 ? -3.188 7.964 20.573 1.00 87.25 70 TYR A O 1
ATOM 551 N N . GLY A 1 71 ? -4.830 6.788 21.548 1.00 88.44 71 GLY A N 1
ATOM 552 C CA . GLY A 1 71 ? -5.912 7.738 21.339 1.00 88.44 71 GLY A CA 1
ATOM 553 C C . GLY A 1 71 ? -7.252 7.020 21.382 1.00 88.44 71 GLY A C 1
ATOM 554 O O . GLY A 1 71 ? -7.521 6.175 20.538 1.00 88.44 71 GLY A O 1
ATOM 555 N N . LEU A 1 72 ? -8.098 7.346 22.353 1.00 90.31 72 LEU A N 1
ATOM 556 C CA . LEU A 1 72 ? -9.483 6.888 22.403 1.00 90.31 72 LEU A CA 1
ATOM 557 C C . LEU A 1 72 ? -10.324 8.007 23.007 1.00 90.31 72 LEU A C 1
ATOM 559 O O . LEU A 1 72 ? -10.191 8.323 24.187 1.00 90.31 72 LEU A O 1
ATOM 563 N N . GLN A 1 73 ? -11.171 8.623 22.190 1.00 92.38 73 GLN A N 1
ATOM 564 C CA . GLN A 1 73 ? -11.968 9.774 22.597 1.00 92.38 73 GLN A CA 1
ATOM 565 C C . GLN A 1 73 ? -13.330 9.785 21.908 1.00 92.38 73 GLN A C 1
ATOM 567 O O . GLN A 1 73 ? -13.493 9.270 20.804 1.00 92.38 73 GLN A O 1
ATOM 572 N N . LEU A 1 74 ? -14.305 10.403 22.571 1.00 93.06 74 LEU A N 1
ATOM 573 C CA . LEU A 1 74 ? -15.617 10.700 22.005 1.00 93.06 74 LEU A CA 1
ATOM 574 C C . LEU A 1 74 ? -15.709 12.193 21.693 1.00 93.06 74 LEU A C 1
ATOM 576 O O . LEU A 1 74 ? -15.199 13.034 22.439 1.00 93.06 74 LEU A O 1
ATOM 580 N N . ASP A 1 75 ? -16.390 12.516 20.601 1.00 93.56 75 ASP A N 1
ATOM 581 C CA . ASP A 1 75 ? -16.540 13.883 20.116 1.00 93.56 75 ASP A CA 1
ATOM 582 C C . ASP A 1 75 ? -17.335 14.754 21.101 1.00 93.56 75 ASP A C 1
ATOM 584 O O . ASP A 1 75 ? -17.974 14.271 22.044 1.00 93.56 75 ASP A O 1
ATOM 588 N N . ARG A 1 76 ? -17.336 16.071 20.855 1.00 90.94 76 ARG A N 1
ATOM 589 C CA . ARG A 1 76 ? -18.064 17.066 21.668 1.00 90.94 76 ARG A CA 1
ATOM 590 C C . ARG A 1 76 ? -17.689 16.980 23.156 1.00 90.94 76 ARG A C 1
ATOM 592 O O . ARG A 1 76 ? -18.557 16.887 24.026 1.00 90.94 76 ARG A O 1
ATOM 599 N N . GLY A 1 77 ? -16.384 16.966 23.433 1.00 87.69 77 GLY A N 1
ATOM 600 C CA . GLY A 1 77 ? -15.844 16.915 24.795 1.00 87.69 77 GLY A CA 1
ATOM 601 C C . GLY A 1 77 ? -16.193 15.630 25.550 1.00 87.69 77 GLY A C 1
ATOM 602 O O . GLY A 1 77 ? -16.353 15.667 26.764 1.00 87.69 77 GLY A O 1
ATOM 603 N N . GLY A 1 78 ? -16.364 14.510 24.843 1.00 89.12 78 GLY A N 1
ATOM 604 C CA . GLY A 1 78 ? -16.689 13.222 25.446 1.00 89.12 78 GLY A CA 1
ATOM 605 C C . GLY A 1 78 ? -18.181 12.883 25.523 1.00 89.12 78 GLY A C 1
ATOM 606 O O . GLY A 1 78 ? -18.517 11.781 25.934 1.00 89.12 78 GLY A O 1
ATOM 607 N N . THR A 1 79 ? -19.086 13.785 25.129 1.00 90.00 79 THR A N 1
ATOM 608 C CA . THR A 1 79 ? -20.544 13.580 25.281 1.00 90.00 79 THR A CA 1
ATOM 609 C C . THR A 1 79 ? -21.207 12.830 24.119 1.00 90.00 79 THR A C 1
ATOM 611 O O . THR A 1 79 ? -22.363 12.422 24.228 1.00 90.00 79 THR A O 1
ATOM 614 N N . SER A 1 80 ? -20.500 12.658 23.000 1.00 92.88 80 SER A N 1
ATOM 615 C CA . SER A 1 80 ? -21.029 12.048 21.777 1.00 92.88 80 SER A CA 1
ATOM 616 C C . SER A 1 80 ? -21.115 10.511 21.837 1.00 92.88 80 SER A C 1
ATOM 618 O O . SER A 1 80 ? -20.504 9.851 22.676 1.00 92.88 80 SER A O 1
ATOM 620 N N . ASP A 1 81 ? -21.857 9.928 20.890 1.00 91.06 81 ASP A N 1
ATOM 621 C CA . ASP A 1 81 ? -21.761 8.499 20.533 1.00 91.06 81 ASP A CA 1
ATOM 622 C C . ASP A 1 81 ? -20.721 8.248 19.429 1.00 91.06 81 ASP A C 1
ATOM 624 O O . ASP A 1 81 ? -20.349 7.104 19.168 1.00 91.06 81 ASP A O 1
ATOM 628 N N . HIS A 1 82 ? -20.267 9.325 18.793 1.00 92.75 82 HIS A N 1
ATOM 629 C CA . HIS A 1 82 ? -19.266 9.362 17.739 1.00 92.75 82 HIS A CA 1
ATOM 630 C C . HIS A 1 82 ? -17.892 9.727 18.324 1.00 92.75 82 HIS A C 1
ATOM 632 O O . HIS A 1 82 ? -17.830 10.407 19.352 1.00 92.75 82 HIS A O 1
ATOM 638 N N . GLY A 1 83 ? -16.807 9.258 17.715 1.00 93.44 83 GLY A N 1
ATOM 639 C CA . GLY A 1 83 ? -15.453 9.518 18.194 1.00 93.44 83 GLY A CA 1
ATOM 640 C C . GLY A 1 83 ? -14.372 8.850 17.355 1.00 93.44 83 GLY A C 1
ATOM 641 O O . GLY A 1 83 ? -14.645 8.321 16.275 1.00 93.44 83 GLY A O 1
ATOM 642 N N . SER A 1 84 ? -13.149 8.836 17.890 1.00 93.44 84 SER A N 1
ATOM 643 C CA . SER A 1 84 ? -11.987 8.226 17.245 1.00 93.44 84 SER A CA 1
ATOM 644 C C . SER A 1 84 ? -11.208 7.288 18.169 1.00 93.44 84 SER A C 1
ATOM 646 O O . SER A 1 84 ? -11.111 7.490 19.384 1.00 93.44 84 SER A O 1
ATOM 648 N N . LEU A 1 85 ? -10.662 6.229 17.568 1.00 91.25 85 LEU A N 1
ATOM 649 C CA . LEU A 1 85 ? -9.839 5.212 18.217 1.00 91.25 85 LEU A CA 1
ATOM 650 C C . LEU A 1 85 ? -8.592 4.954 17.369 1.00 91.25 85 LEU A C 1
ATOM 652 O O . LEU A 1 85 ? -8.688 4.559 16.208 1.00 91.25 85 LEU A O 1
ATOM 656 N N . LYS A 1 86 ? -7.425 5.165 17.970 1.00 92.50 86 LYS A N 1
ATOM 657 C CA . LYS A 1 86 ? -6.106 4.919 17.398 1.00 92.50 86 LYS A CA 1
ATOM 658 C C . LYS A 1 86 ? -5.519 3.625 17.942 1.00 92.50 86 LYS A C 1
ATOM 660 O O . LYS A 1 86 ? -5.588 3.370 19.144 1.00 92.50 86 LYS A O 1
ATOM 665 N N . CYS A 1 87 ? -4.915 2.824 17.074 1.00 89.75 87 CYS A N 1
ATOM 666 C CA . CYS A 1 87 ? -4.278 1.574 17.468 1.00 89.75 87 CYS A CA 1
ATOM 667 C C . CYS A 1 87 ? -3.186 1.133 16.479 1.00 89.75 87 CYS A C 1
ATOM 669 O O . CYS A 1 87 ? -3.193 1.517 15.309 1.00 89.75 87 CYS A O 1
ATOM 671 N N . LYS A 1 88 ? -2.253 0.305 16.958 1.00 89.44 88 LYS A N 1
ATOM 672 C CA . LYS A 1 88 ? -1.109 -0.223 16.206 1.00 89.44 88 LYS A CA 1
ATOM 673 C C . LYS A 1 88 ? -1.348 -1.675 15.780 1.00 89.44 88 LYS A C 1
ATOM 675 O O . LYS A 1 88 ? -1.680 -2.508 16.622 1.00 89.44 88 LYS A O 1
ATOM 680 N N . LEU A 1 89 ? -1.175 -1.999 14.500 1.00 83.69 89 LEU A N 1
ATOM 681 C CA . LEU A 1 89 ? -1.434 -3.349 13.965 1.00 83.69 89 LEU A CA 1
ATOM 682 C C . LEU A 1 89 ? -0.390 -4.388 14.423 1.00 83.69 89 LEU A C 1
ATOM 684 O O . LEU A 1 89 ? 0.802 -4.165 14.232 1.00 83.69 89 LEU A O 1
ATOM 688 N N . LEU A 1 90 ? -0.845 -5.516 14.991 1.00 73.62 90 LEU A N 1
ATOM 689 C CA . LEU A 1 90 ? -0.071 -6.665 15.525 1.00 73.62 90 LEU A CA 1
ATOM 690 C C . LEU A 1 90 ? -0.913 -7.967 15.369 1.00 73.62 90 LEU A C 1
ATOM 692 O O . LEU A 1 90 ? -2.110 -7.864 15.179 1.00 73.62 90 LEU A O 1
ATOM 696 N N . GLY A 1 91 ? -0.420 -9.208 15.478 1.00 61.00 91 GLY A N 1
ATOM 697 C CA . GLY A 1 91 ? -1.302 -10.418 15.512 1.00 61.00 91 GLY A CA 1
ATOM 698 C C . GLY A 1 91 ? -1.993 -10.662 16.884 1.00 61.00 91 GLY A C 1
ATOM 699 O O . GLY A 1 91 ? -1.542 -10.119 17.886 1.00 61.00 91 GLY A O 1
ATOM 700 N N . SER A 1 92 ? -3.072 -11.451 17.077 1.00 37.38 92 SER A N 1
ATOM 701 C CA . SER A 1 92 ? -4.094 -12.023 16.172 1.00 37.38 92 SER A CA 1
ATOM 702 C C . SER A 1 92 ? -5.492 -12.185 16.867 1.00 37.38 92 SER A C 1
ATOM 704 O O . SER A 1 92 ? -5.540 -12.196 18.096 1.00 37.38 92 SER A O 1
ATOM 706 N N . TYR A 1 93 ? -6.596 -12.214 16.078 1.00 41.03 93 TYR A N 1
ATOM 707 C CA . TYR A 1 93 ? -8.079 -12.446 16.270 1.00 41.03 93 TYR A CA 1
ATOM 708 C C . TYR A 1 93 ? -8.742 -12.436 17.696 1.00 41.03 93 TYR A C 1
ATOM 710 O O . TYR A 1 93 ? -8.129 -12.836 18.676 1.00 41.03 93 TYR A O 1
ATOM 718 N N . VAL A 1 94 ? -9.990 -11.986 17.984 1.00 34.62 94 VAL A N 1
ATOM 719 C CA . VAL A 1 94 ? -11.311 -11.968 17.288 1.00 34.62 94 VAL A CA 1
ATOM 720 C C . VAL A 1 94 ? -12.192 -10.733 17.659 1.00 34.62 94 VAL A C 1
ATOM 722 O O . VAL A 1 94 ? -12.280 -10.391 18.841 1.00 34.62 94 VAL A O 1
ATOM 725 N N . GLY A 1 95 ? -12.966 -10.136 16.728 1.00 40.53 95 GLY A N 1
ATOM 726 C CA . GLY A 1 95 ? -14.009 -9.113 17.017 1.00 40.53 95 GLY A CA 1
ATOM 727 C C . GLY A 1 95 ? -15.064 -8.921 15.899 1.00 40.53 95 GLY A C 1
ATOM 728 O O . GLY A 1 95 ? -14.846 -9.374 14.780 1.00 40.53 95 GLY A O 1
ATOM 729 N N . LYS A 1 96 ? -16.215 -8.272 16.182 1.00 49.50 96 LYS A N 1
ATOM 730 C CA . LYS A 1 96 ? -17.294 -7.975 15.199 1.00 49.50 96 LYS A CA 1
ATOM 731 C C . LYS A 1 96 ? -17.786 -6.517 15.286 1.00 49.50 96 LYS A C 1
ATOM 733 O O . LYS A 1 96 ? -18.524 -6.185 16.211 1.00 49.50 96 LYS A O 1
ATOM 738 N N . SER A 1 97 ? -17.463 -5.706 14.280 1.00 55.97 97 SER A N 1
ATOM 739 C CA . SER A 1 97 ? -18.054 -4.377 14.022 1.00 55.97 97 SER A CA 1
ATOM 740 C C . SER A 1 97 ? -18.770 -4.387 12.669 1.00 55.97 97 SER A C 1
ATOM 742 O O . SER A 1 97 ? -18.459 -5.234 11.830 1.00 55.97 97 SER A O 1
ATOM 744 N N . LEU A 1 98 ? -19.712 -3.465 12.439 1.00 64.00 98 LEU A N 1
ATOM 745 C CA . LEU A 1 98 ? -20.338 -3.300 11.123 1.00 64.00 98 LEU A CA 1
ATOM 746 C C . LEU A 1 98 ? -19.630 -2.169 10.355 1.00 64.00 98 LEU A C 1
ATOM 748 O O . LEU A 1 98 ? -19.777 -1.006 10.740 1.00 64.00 98 LEU A O 1
ATOM 752 N N . PRO A 1 99 ? -18.858 -2.475 9.296 1.00 62.69 99 PRO A N 1
ATOM 753 C CA . PRO A 1 99 ? -18.341 -1.448 8.402 1.00 62.69 99 PRO A CA 1
ATOM 754 C C . PRO A 1 99 ? -19.481 -0.802 7.618 1.00 62.69 99 PRO A C 1
ATOM 756 O O . PRO A 1 99 ? -20.470 -1.461 7.286 1.00 62.69 99 PRO A O 1
ATOM 759 N N . VAL A 1 100 ? -19.323 0.471 7.267 1.00 71.94 100 VAL A N 1
ATOM 760 C CA . VAL A 1 100 ? -20.118 1.062 6.186 1.00 71.94 100 VAL A CA 1
ATOM 761 C C . VAL A 1 100 ? -19.589 0.590 4.839 1.00 71.94 1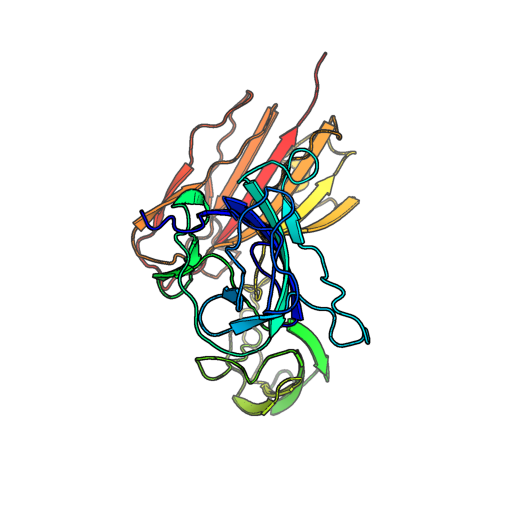00 VAL A C 1
ATOM 763 O O . VAL A 1 100 ? -18.389 0.351 4.690 1.00 71.94 100 VAL A O 1
ATOM 766 N N . ASN A 1 101 ? -20.471 0.492 3.844 1.00 70.31 101 ASN A N 1
ATOM 767 C CA . ASN A 1 101 ? -20.090 0.056 2.500 1.00 70.31 101 ASN A CA 1
ATOM 768 C C . ASN A 1 101 ? -18.954 0.920 1.916 1.00 70.31 101 ASN A C 1
ATOM 770 O O . ASN A 1 101 ? -18.046 0.380 1.298 1.00 70.31 101 ASN A O 1
ATOM 774 N N . ASP A 1 102 ? -18.939 2.224 2.206 1.00 71.56 102 ASP A N 1
ATOM 775 C CA . ASP A 1 102 ? -17.947 3.181 1.687 1.00 71.56 102 ASP A CA 1
ATOM 776 C C . ASP A 1 102 ? -16.538 3.030 2.307 1.00 71.56 102 ASP A C 1
ATOM 778 O O . ASP A 1 102 ? -15.553 3.552 1.771 1.00 71.56 102 ASP A O 1
ATOM 782 N N . VAL A 1 103 ? -16.415 2.301 3.424 1.00 62.44 103 VAL A N 1
ATOM 783 C CA . VAL A 1 103 ? -15.132 1.926 4.051 1.00 62.44 103 VAL A CA 1
ATOM 784 C C . VAL A 1 103 ? -14.656 0.560 3.560 1.00 62.44 103 VAL A C 1
ATOM 786 O O . VAL A 1 103 ? -13.457 0.287 3.588 1.00 62.44 103 VAL A O 1
ATOM 789 N N . LEU A 1 104 ? -15.558 -0.284 3.051 1.00 67.44 104 LEU A N 1
ATOM 790 C CA . LEU A 1 104 ? -15.164 -1.531 2.410 1.00 67.44 104 LEU A CA 1
ATOM 791 C C . LEU A 1 104 ? -14.409 -1.259 1.101 1.00 67.44 104 LEU A C 1
ATOM 793 O O . LEU A 1 104 ? -14.712 -0.351 0.323 1.00 67.44 104 LEU A O 1
ATOM 797 N N . ARG A 1 105 ? -13.398 -2.083 0.865 1.00 67.19 105 ARG A N 1
ATOM 798 C CA . ARG A 1 105 ? -12.605 -2.169 -0.358 1.00 67.19 105 ARG A CA 1
ATOM 799 C C . ARG A 1 105 ? -12.564 -3.628 -0.787 1.00 67.19 105 ARG A C 1
ATOM 801 O O . ARG A 1 105 ? -12.553 -4.526 0.055 1.00 67.19 105 ARG A O 1
ATOM 808 N N . VAL A 1 106 ? -12.549 -3.860 -2.093 1.00 66.44 106 VAL A N 1
ATOM 809 C CA . VAL A 1 106 ? -12.332 -5.193 -2.659 1.00 66.44 106 VAL A CA 1
ATOM 810 C C . VAL A 1 106 ? -10.822 -5.397 -2.778 1.00 66.44 106 VAL A C 1
ATOM 812 O O . VAL A 1 106 ? -10.149 -4.598 -3.425 1.00 66.44 106 VAL A O 1
ATOM 815 N N . THR A 1 107 ? -10.275 -6.423 -2.126 1.00 65.31 107 THR A N 1
ATOM 816 C CA . THR A 1 107 ? -8.852 -6.775 -2.253 1.00 65.31 107 THR A CA 1
ATOM 817 C C . THR A 1 107 ? -8.580 -7.480 -3.583 1.00 65.31 107 THR A C 1
ATOM 819 O O . THR A 1 107 ? -9.503 -7.970 -4.234 1.00 65.31 107 THR A O 1
ATOM 822 N N . ALA A 1 108 ? -7.306 -7.632 -3.958 1.00 61.19 108 ALA A N 1
ATOM 823 C CA . ALA A 1 108 ? -6.901 -8.403 -5.142 1.00 61.19 108 ALA A CA 1
ATOM 824 C C . ALA A 1 108 ? -7.395 -9.871 -5.137 1.00 61.19 108 ALA A C 1
ATOM 826 O O . ALA A 1 108 ? -7.492 -10.501 -6.182 1.00 61.19 108 ALA A O 1
ATOM 827 N N . GLN A 1 109 ? -7.752 -10.421 -3.969 1.00 63.81 109 GLN A N 1
ATOM 828 C CA . GLN A 1 109 ? -8.339 -11.760 -3.810 1.00 63.81 109 GLN A CA 1
ATOM 829 C C . GLN A 1 109 ? -9.882 -11.751 -3.866 1.00 63.81 109 GLN A C 1
ATOM 831 O O . GLN A 1 109 ? -10.514 -12.722 -3.451 1.00 63.81 109 GLN A O 1
ATOM 836 N N . ASN A 1 110 ? -10.493 -10.648 -4.314 1.00 63.72 110 ASN A N 1
ATOM 837 C CA . ASN A 1 110 ? -11.939 -10.408 -4.338 1.00 63.72 110 ASN A CA 1
ATOM 838 C C . ASN A 1 110 ? -12.627 -10.562 -2.957 1.00 63.72 110 ASN A C 1
ATOM 840 O O . ASN A 1 110 ? -13.794 -10.944 -2.861 1.00 63.72 110 ASN A O 1
ATOM 844 N N . LYS A 1 111 ? -11.896 -10.286 -1.863 1.00 67.06 111 LYS A N 1
ATOM 845 C CA . LYS A 1 111 ? -12.416 -10.266 -0.481 1.00 67.06 111 LYS A CA 1
ATOM 846 C C . LYS A 1 111 ? -12.784 -8.823 -0.098 1.00 67.06 111 LYS A C 1
ATOM 848 O O . LYS A 1 111 ? -12.107 -7.889 -0.514 1.00 67.06 111 LYS A O 1
ATOM 853 N N . LEU A 1 112 ? -13.820 -8.625 0.721 1.00 67.81 112 LEU A N 1
ATOM 854 C CA . LEU A 1 112 ? -14.149 -7.306 1.285 1.00 67.81 112 LEU A CA 1
ATOM 855 C C . LEU A 1 112 ? -13.314 -7.046 2.550 1.00 67.81 112 LEU A C 1
ATOM 857 O O . LEU A 1 112 ? -13.386 -7.820 3.505 1.00 67.81 112 LEU A O 1
ATOM 861 N N . ALA A 1 113 ? -12.548 -5.955 2.569 1.00 70.81 113 ALA A N 1
ATOM 862 C CA . ALA A 1 113 ? -11.689 -5.548 3.684 1.00 70.81 113 ALA A CA 1
ATOM 863 C C . ALA A 1 113 ? -11.766 -4.031 3.939 1.00 70.81 113 ALA A C 1
ATOM 865 O O . ALA A 1 113 ? -12.149 -3.271 3.058 1.00 70.81 113 ALA A O 1
ATOM 866 N N . MET A 1 114 ? -11.394 -3.586 5.145 1.00 69.62 114 MET A N 1
ATOM 867 C CA . MET A 1 114 ? -11.292 -2.152 5.494 1.00 69.62 114 MET A CA 1
ATOM 868 C C . MET A 1 114 ? -9.853 -1.617 5.447 1.00 69.62 114 MET A C 1
ATOM 870 O O . MET A 1 114 ? -9.653 -0.412 5.357 1.00 69.62 114 MET A O 1
ATOM 874 N N . PHE A 1 115 ? -8.866 -2.510 5.549 1.00 74.00 115 PHE A N 1
ATOM 875 C CA . PHE A 1 115 ? -7.435 -2.210 5.571 1.00 74.00 115 PHE A CA 1
ATOM 876 C C . PHE A 1 115 ? -6.682 -3.322 4.837 1.00 74.00 115 PHE A C 1
ATOM 878 O O . PHE A 1 115 ? -7.121 -4.475 4.873 1.00 74.00 115 PHE A O 1
ATOM 885 N N . GLN A 1 116 ? -5.550 -2.995 4.214 1.00 72.81 116 GLN A N 1
ATOM 886 C CA . GLN A 1 116 ? -4.657 -3.974 3.591 1.00 72.81 116 GLN A CA 1
ATOM 887 C C . GLN A 1 116 ? -3.201 -3.746 4.019 1.00 72.81 116 GLN A C 1
ATOM 889 O O . GLN A 1 116 ? -2.632 -2.681 3.763 1.00 72.81 116 GLN A O 1
ATOM 894 N N . SER A 1 117 ? -2.598 -4.774 4.619 1.00 73.50 117 SER A N 1
ATOM 895 C CA . SER A 1 117 ? -1.161 -4.841 4.890 1.00 73.50 117 SER A CA 1
ATOM 896 C C . SER A 1 117 ? -0.358 -5.238 3.647 1.00 73.50 117 SER A C 1
ATOM 898 O O . SER A 1 117 ? -0.893 -5.832 2.707 1.00 73.50 117 SER A O 1
ATOM 900 N N . HIS A 1 118 ? 0.930 -4.895 3.630 1.00 76.25 118 HIS A N 1
ATOM 901 C CA . HIS A 1 118 ? 1.865 -5.261 2.565 1.00 76.25 118 HIS A CA 1
ATOM 902 C C . HIS A 1 118 ? 3.291 -5.439 3.106 1.00 76.25 118 HIS A C 1
ATOM 904 O O . HIS A 1 118 ? 3.649 -4.833 4.115 1.00 76.25 118 HIS A O 1
ATOM 910 N N . ALA A 1 119 ? 4.092 -6.248 2.409 1.00 79.69 119 ALA A N 1
ATOM 911 C CA . ALA A 1 119 ? 5.532 -6.359 2.633 1.00 79.69 119 ALA A CA 1
ATOM 912 C C . ALA A 1 119 ? 6.281 -5.164 2.020 1.00 79.69 119 ALA A C 1
ATOM 914 O O . ALA A 1 119 ? 5.803 -4.539 1.063 1.00 79.69 119 ALA A O 1
ATOM 915 N N . VAL A 1 120 ? 7.460 -4.859 2.559 1.00 83.06 120 VAL A N 1
ATOM 916 C CA . VAL A 1 120 ? 8.298 -3.721 2.152 1.00 83.06 120 VAL A CA 1
ATOM 917 C C . VAL A 1 120 ? 9.600 -4.249 1.566 1.00 83.06 120 VAL A C 1
ATOM 919 O O . VAL A 1 120 ? 10.220 -5.120 2.162 1.00 83.06 120 VAL A O 1
ATOM 922 N N . VAL A 1 121 ? 10.036 -3.702 0.430 1.00 88.81 121 VAL A N 1
ATOM 923 C CA . VAL A 1 121 ? 11.379 -3.931 -0.128 1.00 88.81 121 VAL A CA 1
ATOM 924 C C . VAL A 1 121 ? 12.203 -2.668 0.101 1.00 88.81 121 VAL A C 1
ATOM 926 O O . VAL A 1 121 ? 11.766 -1.578 -0.264 1.00 88.81 121 VAL A O 1
ATOM 929 N N . THR A 1 122 ? 13.378 -2.807 0.709 1.00 91.00 122 THR A N 1
ATOM 930 C CA . THR A 1 122 ? 14.299 -1.700 1.014 1.00 91.00 122 THR A CA 1
ATOM 931 C C . THR A 1 122 ? 15.534 -1.693 0.115 1.00 91.00 122 THR A C 1
ATOM 933 O O . THR A 1 122 ? 16.107 -0.627 -0.108 1.00 91.00 122 THR A O 1
ATOM 936 N N . GLY A 1 123 ? 15.935 -2.843 -0.436 1.00 93.25 123 GLY A N 1
ATOM 937 C CA . GLY A 1 123 ? 17.133 -2.940 -1.267 1.00 93.25 123 GLY A CA 1
ATOM 938 C C . GLY A 1 123 ? 17.320 -4.288 -1.961 1.00 93.25 123 GLY A C 1
ATOM 939 O O . GLY A 1 123 ? 16.544 -5.227 -1.788 1.00 93.25 123 GLY A O 1
ATOM 940 N N . VAL A 1 124 ? 18.380 -4.374 -2.767 1.00 96.06 124 VAL A N 1
ATOM 941 C CA . VAL A 1 124 ? 18.839 -5.613 -3.404 1.00 96.06 124 VAL A CA 1
ATOM 942 C C . VAL A 1 124 ? 20.366 -5.639 -3.459 1.00 96.06 124 VAL A C 1
ATOM 944 O O . VAL A 1 124 ? 21.000 -4.637 -3.798 1.00 96.06 124 VAL A O 1
ATOM 947 N N . SER A 1 125 ? 20.963 -6.783 -3.128 1.00 96.31 125 SER A N 1
ATOM 948 C CA . SER A 1 125 ? 22.415 -6.949 -3.042 1.00 96.31 125 SER A CA 1
ATOM 949 C C . SER A 1 125 ? 22.867 -8.325 -3.561 1.00 96.31 125 SER A C 1
ATOM 951 O O . SER A 1 125 ? 22.302 -9.334 -3.141 1.00 96.31 125 SER A O 1
ATOM 953 N N . PRO A 1 126 ? 23.884 -8.416 -4.442 1.00 97.00 126 PRO A N 1
ATOM 954 C CA . PRO A 1 126 ? 24.531 -7.308 -5.142 1.00 97.00 126 PRO A CA 1
ATOM 955 C C . PRO A 1 126 ? 23.595 -6.660 -6.177 1.00 97.00 126 PRO A C 1
ATOM 957 O O . PRO A 1 126 ? 22.821 -7.336 -6.848 1.00 97.00 126 PRO A O 1
ATOM 960 N N . ALA A 1 127 ? 23.722 -5.345 -6.367 1.00 93.06 127 ALA A N 1
ATOM 961 C CA . ALA A 1 127 ? 22.952 -4.591 -7.365 1.00 93.06 127 ALA A CA 1
ATOM 962 C C . ALA A 1 127 ? 23.421 -4.808 -8.825 1.00 93.06 127 ALA A C 1
ATOM 964 O O . ALA A 1 127 ? 22.863 -4.227 -9.754 1.00 93.06 127 ALA A O 1
ATOM 965 N N . THR A 1 128 ? 24.465 -5.614 -9.045 1.00 93.19 128 THR A N 1
ATOM 966 C CA . THR A 1 128 ? 25.001 -5.967 -10.368 1.00 93.19 128 THR A CA 1
ATOM 967 C C . THR A 1 128 ? 25.399 -7.444 -10.413 1.00 93.19 128 THR A C 1
ATOM 969 O O . THR A 1 128 ? 25.740 -8.045 -9.395 1.00 93.19 128 THR A O 1
ATOM 972 N N . GLY A 1 129 ? 25.350 -8.046 -11.604 1.00 92.75 129 GLY A N 1
ATOM 973 C CA . GLY A 1 129 ? 25.579 -9.478 -11.797 1.00 92.75 129 GLY A CA 1
ATOM 974 C C . GLY A 1 129 ? 25.879 -9.850 -13.249 1.00 92.75 129 GLY A C 1
ATOM 975 O O . GLY A 1 129 ? 26.035 -8.984 -14.112 1.00 92.75 129 GLY A O 1
ATOM 976 N N . SER A 1 130 ? 25.979 -11.152 -13.517 1.00 94.19 130 SER A N 1
ATOM 977 C CA . SER A 1 130 ? 26.270 -11.682 -14.855 1.00 94.19 130 SER A CA 1
ATOM 978 C C . SER A 1 130 ? 25.059 -11.580 -15.786 1.00 94.19 130 SER A C 1
ATOM 980 O O . SER A 1 130 ? 23.946 -11.933 -15.402 1.00 94.19 130 SER A O 1
ATOM 982 N N . LEU A 1 131 ? 25.281 -11.201 -17.051 1.00 93.06 131 LEU A N 1
ATOM 983 C CA . LEU A 1 131 ? 24.244 -11.247 -18.095 1.00 93.06 131 LEU A CA 1
ATOM 984 C C . LEU A 1 131 ? 23.759 -12.678 -18.384 1.00 93.06 131 LEU A C 1
ATOM 986 O O . LEU A 1 131 ? 22.620 -12.870 -18.803 1.00 93.06 131 LEU A O 1
ATOM 990 N N . GLU A 1 132 ? 24.602 -13.681 -18.130 1.00 95.19 132 GLU A N 1
ATOM 991 C CA . GLU A 1 132 ? 24.263 -15.101 -18.283 1.00 95.19 132 GLU A CA 1
ATOM 992 C C . GLU A 1 132 ? 23.493 -15.670 -17.072 1.00 95.19 132 GLU A C 1
ATOM 994 O O . GLU A 1 132 ? 23.107 -16.836 -17.080 1.00 95.19 132 GLU A O 1
ATOM 999 N N . GLY A 1 133 ? 23.220 -14.847 -16.051 1.00 93.94 133 GLY A N 1
ATOM 1000 C CA . GLY A 1 133 ? 22.558 -15.262 -14.816 1.00 93.94 133 GLY A CA 1
ATOM 1001 C C . GLY A 1 133 ? 23.489 -16.008 -13.857 1.00 93.94 133 GLY A C 1
ATOM 1002 O O . GLY A 1 133 ? 24.715 -15.906 -13.936 1.00 93.94 133 GLY A O 1
ATOM 1003 N N . GLY A 1 134 ? 22.899 -16.735 -12.908 1.00 95.62 134 GLY A N 1
ATOM 1004 C CA . GLY A 1 134 ? 23.616 -17.512 -11.891 1.00 95.62 134 GLY A CA 1
ATOM 1005 C C . GLY A 1 134 ? 24.174 -16.686 -10.726 1.00 95.62 134 GLY A C 1
ATOM 1006 O O . GLY A 1 134 ? 24.704 -17.256 -9.776 1.00 95.62 134 GLY A O 1
ATOM 1007 N N . THR A 1 135 ? 24.044 -15.357 -10.759 1.00 97.38 135 THR A N 1
ATOM 1008 C CA . THR A 1 135 ? 24.308 -14.502 -9.596 1.00 97.38 135 THR A CA 1
ATOM 1009 C C . THR A 1 135 ? 23.242 -14.766 -8.534 1.00 97.38 135 THR A C 1
ATOM 1011 O O . THR A 1 135 ? 22.055 -14.660 -8.823 1.00 97.38 135 THR A O 1
ATOM 1014 N N . THR A 1 136 ? 23.643 -15.100 -7.310 1.00 97.81 136 THR A N 1
ATOM 1015 C CA . THR A 1 136 ? 22.727 -15.111 -6.160 1.00 97.81 136 THR A CA 1
ATOM 1016 C C . THR A 1 136 ? 22.562 -13.685 -5.648 1.00 97.81 136 THR A C 1
ATOM 1018 O O . THR A 1 136 ? 23.564 -13.014 -5.404 1.00 97.81 136 THR A O 1
ATOM 1021 N N . ILE A 1 137 ? 21.319 -13.243 -5.472 1.00 97.56 137 ILE A N 1
ATOM 1022 C CA . ILE A 1 137 ? 20.976 -11.967 -4.839 1.00 97.56 137 ILE A CA 1
ATOM 1023 C C . ILE A 1 137 ? 20.197 -12.188 -3.543 1.00 97.56 137 ILE A C 1
ATOM 1025 O O . ILE A 1 137 ? 19.514 -13.199 -3.366 1.00 97.56 137 ILE A O 1
ATOM 1029 N N . THR A 1 138 ? 20.265 -11.187 -2.676 1.00 97.50 138 THR A N 1
ATOM 1030 C CA . THR A 1 138 ? 19.400 -10.985 -1.520 1.00 97.50 138 THR A CA 1
ATOM 1031 C C . THR A 1 138 ? 18.538 -9.758 -1.792 1.00 97.50 138 THR A C 1
ATOM 1033 O O . THR A 1 138 ? 19.068 -8.677 -2.048 1.00 97.50 138 THR A O 1
ATOM 1036 N N . VAL A 1 139 ? 17.220 -9.920 -1.745 1.00 96.19 139 VAL A N 1
ATOM 1037 C CA . VAL A 1 139 ? 16.257 -8.820 -1.641 1.00 96.19 139 VAL A CA 1
ATOM 1038 C C . VAL A 1 139 ? 16.083 -8.523 -0.156 1.00 96.19 139 VAL A C 1
ATOM 1040 O O . VAL A 1 139 ? 15.747 -9.423 0.613 1.00 96.19 139 VAL A O 1
ATOM 1043 N N . GLU A 1 140 ? 16.346 -7.284 0.239 1.00 95.62 140 GLU A N 1
ATOM 1044 C CA . GLU A 1 140 ? 16.265 -6.802 1.620 1.00 95.62 140 GLU A CA 1
ATOM 1045 C C . GLU A 1 140 ? 14.921 -6.097 1.840 1.00 95.62 140 GLU A C 1
ATOM 1047 O O . GLU A 1 140 ? 14.398 -5.442 0.929 1.00 95.62 140 GLU A O 1
ATOM 1052 N N . GLY A 1 141 ? 14.338 -6.237 3.030 1.00 91.12 141 GLY A N 1
ATOM 1053 C CA . GLY A 1 141 ? 13.017 -5.686 3.307 1.00 91.12 141 GLY A CA 1
ATOM 1054 C C . GLY A 1 141 ? 12.443 -6.075 4.662 1.00 91.12 141 GLY A C 1
ATOM 1055 O O . GLY A 1 141 ? 13.188 -6.203 5.629 1.00 91.12 141 GLY A O 1
ATOM 1056 N N . GLN A 1 142 ? 11.115 -6.195 4.731 1.00 86.69 142 GLN A N 1
ATOM 1057 C CA . GLN A 1 142 ? 10.346 -6.571 5.925 1.00 86.69 142 GLN A CA 1
ATOM 1058 C C . GLN A 1 142 ? 9.043 -7.291 5.533 1.00 86.69 142 GLN A C 1
ATOM 1060 O O . GLN A 1 142 ? 8.399 -6.921 4.541 1.00 86.69 142 GLN A O 1
ATOM 1065 N N . PHE A 1 143 ? 8.599 -8.229 6.374 1.00 83.88 143 PHE A N 1
ATOM 1066 C CA . PHE A 1 143 ? 7.335 -8.971 6.299 1.00 83.88 143 PHE A CA 1
ATOM 1067 C C . PHE A 1 143 ? 7.208 -9.917 5.094 1.00 83.88 143 PHE A C 1
ATOM 1069 O O . PHE A 1 143 ? 6.114 -10.105 4.554 1.00 83.88 143 PHE A O 1
ATOM 1076 N N . PHE A 1 144 ? 8.315 -10.519 4.648 1.00 84.69 144 PHE A N 1
ATOM 1077 C CA . PHE A 1 144 ? 8.308 -11.440 3.504 1.00 84.69 144 PHE A CA 1
ATOM 1078 C C . PHE A 1 144 ? 7.758 -12.846 3.815 1.00 84.69 144 PHE A C 1
ATOM 1080 O O . PHE A 1 144 ? 7.193 -13.480 2.919 1.00 84.69 144 PHE A O 1
ATOM 1087 N N . ASP A 1 145 ? 7.890 -13.345 5.049 1.00 76.94 145 ASP A N 1
ATOM 1088 C CA . ASP A 1 145 ? 7.445 -14.692 5.448 1.00 76.94 145 ASP A CA 1
ATOM 1089 C C . ASP A 1 145 ? 6.027 -14.741 6.062 1.00 76.94 145 ASP A C 1
ATOM 1091 O O . ASP A 1 145 ? 5.412 -15.808 6.093 1.00 76.94 145 ASP A O 1
ATOM 1095 N N . GLU A 1 146 ? 5.433 -13.601 6.437 1.00 67.06 146 GLU A N 1
ATOM 1096 C CA . GLU A 1 146 ? 4.052 -13.499 6.954 1.00 67.06 146 GLU A CA 1
ATOM 1097 C C . GLU A 1 146 ? 2.955 -13.476 5.852 1.00 67.06 146 GLU A C 1
ATOM 1099 O O . GLU A 1 146 ? 1.995 -12.701 5.922 1.00 67.06 146 GLU A O 1
ATOM 1104 N N . THR A 1 147 ? 3.056 -14.307 4.806 1.00 65.69 147 THR A N 1
ATOM 1105 C CA . THR A 1 147 ? 2.157 -14.249 3.626 1.00 65.69 147 THR A CA 1
ATOM 1106 C C . THR A 1 147 ? 1.336 -15.530 3.373 1.00 65.69 147 THR A C 1
ATOM 1108 O O . THR A 1 147 ? 1.786 -16.644 3.624 1.00 65.69 147 THR A O 1
ATOM 1111 N N . GLU A 1 148 ? 0.100 -15.398 2.845 1.00 65.12 148 GLU A N 1
ATOM 1112 C CA . GLU A 1 148 ? -0.780 -16.548 2.496 1.00 65.12 148 GLU A CA 1
ATOM 1113 C C . GLU A 1 148 ? -0.235 -17.394 1.316 1.00 65.12 148 GLU A C 1
ATOM 1115 O O . GLU A 1 148 ? -0.732 -18.490 1.054 1.00 65.12 148 GLU A O 1
ATOM 1120 N N . THR A 1 149 ? 0.754 -16.889 0.571 1.00 69.44 149 THR A N 1
ATOM 1121 C CA . THR A 1 149 ? 1.254 -17.464 -0.688 1.00 69.44 149 THR A CA 1
ATOM 1122 C C . THR A 1 149 ? 2.772 -17.394 -0.756 1.00 69.44 149 THR A C 1
ATOM 1124 O O . THR A 1 149 ? 3.334 -16.349 -0.453 1.00 69.44 149 THR A O 1
ATOM 1127 N N . THR A 1 150 ? 3.428 -18.448 -1.249 1.00 78.69 150 THR A N 1
ATOM 1128 C CA . THR A 1 150 ? 4.888 -18.482 -1.439 1.00 78.69 150 THR A CA 1
ATOM 1129 C C . THR A 1 150 ? 5.397 -17.264 -2.213 1.00 78.69 150 THR A C 1
ATOM 1131 O O . THR A 1 150 ? 4.885 -16.961 -3.295 1.00 78.69 150 THR A O 1
ATOM 1134 N N . ALA A 1 151 ? 6.423 -16.603 -1.670 1.00 84.81 151 ALA A N 1
ATOM 1135 C CA . ALA A 1 151 ? 7.074 -15.466 -2.305 1.00 84.81 151 ALA A CA 1
ATOM 1136 C C . ALA A 1 151 ? 7.601 -15.821 -3.707 1.00 84.81 151 ALA A C 1
ATOM 1138 O O . ALA A 1 151 ? 8.122 -16.914 -3.944 1.00 84.81 151 ALA A O 1
ATOM 1139 N N . LYS A 1 152 ? 7.478 -14.867 -4.630 1.00 87.88 152 LYS A N 1
ATOM 1140 C CA . LYS A 1 152 ? 8.038 -14.923 -5.982 1.00 87.88 152 LYS A CA 1
ATOM 1141 C C . LYS A 1 152 ? 8.851 -13.661 -6.217 1.00 87.88 152 LYS A C 1
ATOM 1143 O O . LYS A 1 152 ? 8.460 -12.588 -5.765 1.00 87.88 152 LYS A O 1
ATOM 1148 N N . VAL A 1 153 ? 9.962 -13.803 -6.928 1.00 91.12 153 VAL A N 1
ATOM 1149 C CA . VAL A 1 153 ? 10.825 -12.693 -7.332 1.00 91.12 153 VAL A CA 1
ATOM 1150 C C . VAL A 1 153 ? 11.048 -12.837 -8.826 1.00 91.12 153 VAL A C 1
ATOM 1152 O O . VAL A 1 153 ? 11.561 -13.863 -9.262 1.00 91.12 153 VAL A O 1
ATOM 1155 N N . ASP A 1 154 ? 10.679 -11.825 -9.601 1.00 89.44 154 ASP A N 1
ATOM 1156 C CA . ASP A 1 154 ? 10.894 -11.792 -11.045 1.00 89.44 154 ASP A CA 1
ATOM 1157 C C . ASP A 1 154 ? 11.850 -10.636 -11.379 1.00 89.44 154 ASP A C 1
ATOM 1159 O O . ASP A 1 154 ? 11.731 -9.536 -10.840 1.00 89.44 154 ASP A O 1
ATOM 1163 N N . ILE A 1 155 ? 12.833 -10.894 -12.243 1.00 89.06 155 ILE A N 1
ATOM 1164 C CA . ILE A 1 155 ? 13.888 -9.952 -12.633 1.00 89.06 155 ILE A CA 1
ATOM 1165 C C . ILE A 1 155 ? 13.852 -9.810 -14.146 1.00 89.06 155 ILE A C 1
ATOM 1167 O O . ILE A 1 155 ? 13.926 -10.792 -14.880 1.00 89.06 155 ILE A O 1
ATOM 1171 N N . ASP A 1 156 ? 13.690 -8.575 -14.606 1.00 85.50 156 ASP A N 1
ATOM 1172 C CA . ASP A 1 156 ? 13.328 -8.254 -15.986 1.00 85.50 156 ASP A CA 1
ATOM 1173 C C . ASP A 1 156 ? 12.121 -9.074 -16.530 1.00 85.50 156 ASP A C 1
ATOM 1175 O O . ASP A 1 156 ? 12.068 -9.452 -17.699 1.00 85.50 156 ASP A O 1
ATOM 1179 N N . GLY A 1 157 ? 11.150 -9.398 -15.664 1.00 81.62 157 GLY A N 1
ATOM 1180 C CA . GLY A 1 157 ? 9.992 -10.243 -16.002 1.00 81.62 157 GLY A CA 1
ATOM 1181 C C . GLY A 1 157 ? 10.295 -11.746 -16.126 1.00 81.62 157 GLY A C 1
ATOM 1182 O O . GLY A 1 157 ? 9.433 -12.511 -16.556 1.00 81.62 157 GLY A O 1
ATOM 1183 N N . VAL A 1 158 ? 11.502 -12.192 -15.758 1.00 89.00 158 VAL A N 1
ATOM 1184 C CA . VAL A 1 158 ? 11.906 -13.606 -15.746 1.00 89.00 158 VAL A CA 1
ATOM 1185 C C . VAL A 1 158 ? 12.084 -14.080 -14.307 1.00 89.00 158 VAL A C 1
ATOM 1187 O O . VAL A 1 158 ? 12.733 -13.414 -13.502 1.00 89.00 158 VAL A O 1
ATOM 1190 N N . SER A 1 159 ? 11.536 -15.248 -13.976 1.00 92.44 159 SER A N 1
ATOM 1191 C CA . SER A 1 159 ? 11.513 -15.711 -12.588 1.00 92.44 159 SER A CA 1
ATOM 1192 C C . SER A 1 159 ? 12.898 -16.040 -12.026 1.00 92.44 159 SER A C 1
ATOM 1194 O O . SER A 1 159 ? 13.668 -16.802 -12.615 1.00 92.44 159 SER A O 1
ATOM 1196 N N . CYS A 1 160 ? 13.196 -15.457 -10.867 1.00 94.88 160 CYS A N 1
ATOM 1197 C CA . CYS A 1 160 ? 14.377 -15.715 -10.058 1.00 94.88 160 CYS A CA 1
ATOM 1198 C C . CYS A 1 160 ? 14.133 -16.951 -9.189 1.00 94.88 160 CYS A C 1
ATOM 1200 O O . CYS A 1 160 ? 13.097 -17.072 -8.531 1.00 94.88 160 CYS A O 1
ATOM 1202 N N . VAL A 1 161 ? 15.087 -17.883 -9.160 1.00 96.19 161 VAL A N 1
ATOM 1203 C CA . VAL A 1 161 ? 14.918 -19.134 -8.410 1.00 96.19 161 VAL A CA 1
ATOM 1204 C C . VAL A 1 161 ? 15.110 -18.845 -6.925 1.00 96.19 161 VAL A C 1
ATOM 1206 O O . VAL A 1 161 ? 16.243 -18.774 -6.454 1.00 96.19 161 VAL A O 1
ATOM 1209 N N . VAL A 1 162 ? 14.009 -18.633 -6.201 1.00 96.31 162 VAL A N 1
ATOM 1210 C CA . VAL A 1 162 ? 14.006 -18.402 -4.748 1.00 96.31 162 VAL A CA 1
ATOM 1211 C C . VAL A 1 162 ? 14.569 -19.628 -4.029 1.00 96.31 162 VAL A C 1
ATOM 1213 O O . VAL A 1 162 ? 14.104 -20.749 -4.239 1.00 96.31 162 VAL A O 1
ATOM 1216 N N . THR A 1 163 ? 15.581 -19.410 -3.192 1.00 96.31 163 THR A N 1
ATOM 1217 C CA . THR A 1 163 ? 16.268 -20.452 -2.416 1.00 96.31 163 THR A CA 1
ATOM 1218 C C . THR A 1 163 ? 15.982 -20.368 -0.922 1.00 96.31 163 THR A C 1
ATOM 1220 O O . THR A 1 163 ? 16.051 -21.395 -0.251 1.00 96.31 163 THR A O 1
ATOM 1223 N N . ASP A 1 164 ? 15.665 -19.179 -0.405 1.00 94.75 164 ASP A N 1
ATOM 1224 C CA . ASP A 1 164 ? 15.360 -18.952 1.007 1.00 94.75 164 ASP A CA 1
ATOM 1225 C C . ASP A 1 164 ? 14.459 -17.718 1.186 1.00 94.75 164 ASP A C 1
ATOM 1227 O O . ASP A 1 164 ? 14.542 -16.768 0.403 1.00 94.75 164 ASP A O 1
ATOM 1231 N N . VAL A 1 165 ? 13.605 -17.738 2.212 1.00 91.56 165 VAL A N 1
ATOM 1232 C CA . VAL A 1 165 ? 12.678 -16.650 2.566 1.00 91.56 165 VAL A CA 1
ATOM 1233 C C . VAL A 1 165 ? 12.628 -16.520 4.086 1.00 91.56 165 VAL A C 1
ATOM 1235 O O . VAL A 1 165 ? 12.316 -17.483 4.784 1.00 91.56 165 VAL A O 1
ATOM 1238 N N . LYS A 1 166 ? 12.901 -15.315 4.580 1.00 91.06 166 LYS A N 1
ATOM 1239 C CA . LYS A 1 166 ? 12.759 -14.883 5.975 1.00 91.06 166 LYS A CA 1
ATOM 1240 C C . LYS A 1 166 ? 12.137 -13.491 5.993 1.00 91.06 166 LYS A C 1
ATOM 1242 O O . LYS A 1 166 ? 12.297 -12.768 5.015 1.00 91.06 166 LYS A O 1
ATOM 1247 N N . ASP A 1 167 ? 11.542 -13.095 7.114 1.00 85.62 167 ASP A N 1
ATOM 1248 C CA . ASP A 1 167 ? 10.938 -11.774 7.359 1.00 85.62 167 ASP A CA 1
ATOM 1249 C C . ASP A 1 167 ? 11.648 -10.605 6.643 1.00 85.62 167 ASP A C 1
ATOM 1251 O O . ASP A 1 167 ? 11.043 -9.917 5.820 1.00 85.62 167 ASP A O 1
ATOM 1255 N N . GLU A 1 168 ? 12.958 -10.446 6.873 1.00 91.38 168 GLU A N 1
ATOM 1256 C CA . GLU A 1 168 ? 13.757 -9.334 6.333 1.00 91.38 168 GLU A CA 1
ATOM 1257 C C . GLU A 1 168 ? 14.532 -9.645 5.031 1.00 91.38 168 GLU A C 1
ATOM 1259 O O . GLU A 1 168 ? 15.171 -8.753 4.468 1.00 91.38 168 GLU A O 1
ATOM 1264 N N . ASN A 1 169 ? 14.549 -10.898 4.550 1.00 94.88 169 ASN A N 1
ATOM 1265 C CA . ASN A 1 169 ? 15.335 -11.283 3.368 1.00 94.88 169 ASN A CA 1
ATOM 1266 C C . ASN A 1 169 ? 14.718 -12.393 2.504 1.00 94.88 169 ASN A C 1
ATOM 1268 O O . ASN A 1 169 ? 14.346 -13.456 2.995 1.00 94.88 169 ASN A O 1
ATOM 1272 N N . ILE A 1 170 ? 14.742 -12.190 1.184 1.00 95.88 170 ILE A N 1
ATOM 1273 C CA . ILE A 1 170 ? 14.526 -13.248 0.186 1.00 95.88 170 ILE A CA 1
ATOM 1274 C C . ILE A 1 170 ? 15.835 -13.465 -0.572 1.00 95.88 170 ILE A C 1
ATOM 1276 O O . ILE A 1 170 ? 16.367 -12.532 -1.170 1.00 95.88 170 ILE A O 1
ATOM 1280 N N . THR A 1 171 ? 16.349 -14.693 -0.594 1.00 97.50 171 THR A N 1
ATOM 1281 C CA . THR A 1 171 ? 17.508 -15.059 -1.420 1.00 97.50 171 THR A CA 1
ATOM 1282 C C . THR A 1 171 ? 17.033 -15.768 -2.684 1.00 97.50 171 THR A C 1
ATOM 1284 O O . THR A 1 171 ? 16.216 -16.687 -2.612 1.00 97.50 171 THR A O 1
ATOM 1287 N N . CYS A 1 172 ? 17.533 -15.360 -3.853 1.00 97.31 172 CYS A N 1
ATOM 1288 C CA . CYS A 1 172 ? 17.203 -16.012 -5.120 1.00 97.31 172 CYS A CA 1
ATOM 1289 C C . CYS A 1 172 ? 18.366 -15.991 -6.125 1.00 97.31 172 CYS A C 1
ATOM 1291 O O . CYS A 1 172 ? 19.260 -15.146 -6.054 1.00 97.31 172 CYS A O 1
ATOM 1293 N N . VAL A 1 173 ? 18.367 -16.937 -7.068 1.00 97.62 173 VAL A N 1
ATOM 1294 C CA . VAL A 1 173 ? 19.368 -17.031 -8.144 1.00 97.62 173 VAL A CA 1
ATOM 1295 C C . VAL A 1 173 ? 18.819 -16.409 -9.427 1.00 97.62 173 VAL A C 1
ATOM 1297 O O . VAL A 1 173 ? 17.816 -16.872 -9.977 1.00 97.62 173 VAL A O 1
ATOM 1300 N N . VAL A 1 174 ? 19.494 -15.358 -9.896 1.00 96.69 174 VAL A N 1
ATOM 1301 C CA . VAL A 1 174 ? 19.096 -14.526 -11.039 1.00 96.69 174 VAL A CA 1
ATOM 1302 C C . VAL A 1 174 ? 19.162 -15.334 -12.347 1.00 96.69 174 VAL A C 1
ATOM 1304 O O . VAL A 1 174 ? 20.176 -15.996 -12.600 1.00 96.69 174 VAL A O 1
ATOM 1307 N N . PRO A 1 175 ? 18.125 -15.287 -13.205 1.00 94.88 175 PRO A N 1
ATOM 1308 C CA . PRO A 1 175 ? 18.131 -15.959 -14.502 1.00 94.88 175 PRO A CA 1
ATOM 1309 C C . PRO A 1 175 ? 19.033 -15.234 -15.515 1.00 94.88 175 PRO A C 1
ATOM 1311 O O . PRO A 1 175 ? 19.528 -14.133 -15.278 1.00 94.88 175 PRO A O 1
ATOM 1314 N N . ARG A 1 176 ? 19.238 -15.843 -16.687 1.00 94.19 176 ARG A N 1
ATOM 1315 C CA . ARG A 1 176 ? 19.879 -15.174 -17.829 1.00 94.19 176 ARG A CA 1
ATOM 1316 C C . ARG A 1 176 ? 19.072 -13.939 -18.240 1.00 94.19 176 ARG A C 1
ATOM 1318 O O . ARG A 1 176 ? 17.848 -14.024 -18.341 1.00 94.19 176 ARG A O 1
ATOM 1325 N N . LYS A 1 177 ? 19.747 -12.821 -18.533 1.00 91.31 177 LYS A N 1
ATOM 1326 C CA . LYS A 1 177 ? 19.080 -11.572 -18.922 1.00 91.31 177 LYS A CA 1
ATOM 1327 C C . LYS A 1 177 ? 18.218 -11.780 -20.187 1.00 91.31 177 LYS A C 1
ATOM 1329 O O . LYS A 1 177 ? 18.741 -12.285 -21.187 1.00 91.31 177 LYS A O 1
ATOM 1334 N N . PRO A 1 178 ? 16.933 -11.375 -20.191 1.00 88.06 178 PRO A N 1
ATOM 1335 C CA . PRO A 1 178 ? 16.090 -11.441 -21.381 1.00 88.06 178 PRO A CA 1
ATOM 1336 C C . PRO A 1 178 ? 16.503 -10.413 -22.445 1.00 88.06 178 PRO A C 1
ATOM 1338 O O . PRO A 1 178 ? 17.133 -9.393 -22.168 1.00 88.06 178 PRO A O 1
ATOM 1341 N N . THR A 1 179 ? 16.112 -10.668 -23.695 1.00 84.75 179 THR A N 1
ATOM 1342 C CA . THR A 1 179 ? 16.343 -9.755 -24.830 1.00 84.75 179 THR A CA 1
ATOM 1343 C C . THR A 1 179 ? 15.401 -8.552 -24.849 1.00 84.75 179 THR A C 1
ATOM 1345 O O . THR A 1 179 ? 15.745 -7.528 -25.436 1.00 84.75 179 THR A O 1
ATOM 1348 N N . LYS A 1 180 ? 14.230 -8.657 -24.211 1.00 78.69 180 LYS A N 1
ATOM 1349 C CA . LYS A 1 180 ? 13.311 -7.544 -23.955 1.00 78.69 180 LYS A CA 1
ATOM 1350 C C . LYS A 1 180 ? 13.456 -7.135 -22.490 1.00 78.69 180 LYS A C 1
ATOM 1352 O O . LYS A 1 180 ? 13.145 -7.931 -21.615 1.00 78.69 180 LYS A O 1
ATOM 1357 N N . THR A 1 181 ? 13.894 -5.906 -22.241 1.00 70.19 181 THR A N 1
ATOM 1358 C CA . THR A 1 181 ? 13.817 -5.271 -20.917 1.00 70.19 181 THR A CA 1
ATOM 1359 C C . THR A 1 181 ? 12.531 -4.445 -20.872 1.00 70.19 181 THR A C 1
ATOM 1361 O O . THR A 1 181 ? 12.315 -3.612 -21.754 1.00 70.19 181 THR A O 1
ATOM 1364 N N . ILE A 1 182 ? 11.673 -4.680 -19.877 1.00 68.88 182 ILE A N 1
ATOM 1365 C CA . ILE A 1 182 ? 10.491 -3.846 -19.619 1.00 68.88 182 ILE A CA 1
ATOM 1366 C C . ILE A 1 182 ? 10.936 -2.657 -18.751 1.00 68.88 182 ILE A C 1
ATOM 1368 O O . ILE A 1 182 ? 11.780 -2.802 -17.869 1.00 68.88 182 ILE A O 1
ATOM 1372 N N . THR A 1 183 ? 10.437 -1.455 -19.047 1.00 68.88 183 THR A N 1
ATOM 1373 C CA . THR A 1 183 ? 10.932 -0.195 -18.456 1.00 68.88 183 THR A CA 1
ATOM 1374 C C . THR A 1 183 ? 10.321 0.157 -17.100 1.00 68.88 183 THR A C 1
ATOM 1376 O O . THR A 1 183 ? 10.821 1.053 -16.423 1.00 68.88 183 THR A O 1
ATOM 1379 N N . SER A 1 184 ? 9.260 -0.532 -16.687 1.00 73.31 184 SER A N 1
ATOM 1380 C CA . SER A 1 184 ? 8.694 -0.473 -15.340 1.00 73.31 184 SER A CA 1
ATOM 1381 C C . SER A 1 184 ? 8.040 -1.818 -15.003 1.00 73.31 184 SER A C 1
ATOM 1383 O O . SER A 1 184 ? 7.768 -2.618 -15.897 1.00 73.31 184 SER A O 1
ATOM 1385 N N . TYR A 1 185 ? 7.813 -2.064 -13.713 1.00 74.62 185 TYR A N 1
ATOM 1386 C CA . TYR A 1 185 ? 7.114 -3.241 -13.190 1.00 74.62 185 TYR A CA 1
ATOM 1387 C C . TYR A 1 185 ? 6.105 -2.792 -12.131 1.00 74.62 185 TYR A C 1
ATOM 1389 O O . TYR A 1 185 ? 6.257 -1.717 -11.540 1.00 74.62 185 TYR A O 1
ATOM 1397 N N . ALA A 1 186 ? 5.089 -3.615 -11.869 1.00 72.62 186 ALA A N 1
ATOM 1398 C CA . ALA A 1 186 ? 4.146 -3.367 -10.786 1.00 72.62 186 ALA A CA 1
ATOM 1399 C C . ALA A 1 186 ? 4.859 -3.402 -9.422 1.00 72.62 186 ALA A C 1
ATOM 1401 O O . ALA A 1 186 ? 5.499 -4.391 -9.069 1.00 72.62 186 ALA A O 1
ATOM 1402 N N . GLY A 1 187 ? 4.737 -2.315 -8.655 1.00 69.62 187 GLY A N 1
ATOM 1403 C CA . GLY A 1 187 ? 5.194 -2.255 -7.266 1.00 69.62 187 GLY A CA 1
ATOM 1404 C C . GLY A 1 187 ? 4.267 -3.011 -6.308 1.00 69.62 187 GLY A C 1
ATOM 1405 O O . GLY A 1 187 ? 3.184 -3.460 -6.681 1.00 69.62 187 GLY A O 1
ATOM 1406 N N . ASN A 1 188 ? 4.672 -3.107 -5.041 1.00 65.19 188 ASN A N 1
ATOM 1407 C CA . ASN A 1 188 ? 3.890 -3.753 -3.980 1.00 65.19 188 ASN A CA 1
ATOM 1408 C C . ASN A 1 188 ? 2.533 -3.065 -3.726 1.00 65.19 188 ASN A C 1
ATOM 1410 O O . ASN A 1 188 ? 1.534 -3.749 -3.488 1.00 65.19 188 ASN A O 1
ATOM 1414 N N . ARG A 1 189 ? 2.485 -1.726 -3.761 1.00 71.50 189 ARG A N 1
ATOM 1415 C CA . ARG A 1 189 ? 1.258 -0.929 -3.633 1.00 71.50 189 ARG A CA 1
ATOM 1416 C C . ARG A 1 189 ? 1.468 0.514 -4.102 1.00 71.50 189 ARG A C 1
ATOM 1418 O O . ARG A 1 189 ? 2.578 1.029 -4.064 1.00 71.50 189 ARG A O 1
ATOM 1425 N N . GLY A 1 190 ? 0.364 1.179 -4.431 1.00 77.44 190 GLY A N 1
ATOM 1426 C CA . GLY A 1 190 ? 0.272 2.635 -4.428 1.00 77.44 190 GLY A CA 1
ATOM 1427 C C . GLY A 1 190 ? 0.341 3.272 -5.808 1.00 77.44 190 GLY A C 1
ATOM 1428 O O . GLY A 1 190 ? 0.315 2.602 -6.839 1.00 77.44 190 GLY A O 1
ATOM 1429 N N . THR A 1 191 ? 0.376 4.599 -5.801 1.00 82.75 191 THR A N 1
ATOM 1430 C CA . THR A 1 191 ? 0.410 5.451 -6.991 1.00 82.75 191 THR A CA 1
ATOM 1431 C C . THR A 1 191 ? 1.555 6.443 -6.854 1.00 82.75 191 THR A C 1
ATOM 1433 O O . THR A 1 191 ? 1.632 7.155 -5.856 1.00 82.75 191 THR A O 1
ATOM 1436 N N . LEU A 1 192 ? 2.435 6.517 -7.851 1.00 85.44 192 LEU A N 1
ATOM 1437 C CA . LEU A 1 192 ? 3.482 7.533 -7.901 1.00 85.44 192 LEU A CA 1
ATOM 1438 C C . LEU A 1 192 ? 2.887 8.832 -8.447 1.00 85.44 192 LEU A C 1
ATOM 1440 O O . LEU A 1 192 ? 2.526 8.899 -9.624 1.00 85.44 192 LEU A O 1
ATOM 1444 N N . LEU A 1 193 ? 2.783 9.839 -7.584 1.00 87.12 193 LEU A N 1
ATOM 1445 C CA . LEU A 1 193 ? 2.445 11.215 -7.918 1.00 87.12 193 LEU A CA 1
ATOM 1446 C C . LEU A 1 193 ? 3.721 11.999 -8.250 1.00 87.12 193 LEU A C 1
ATOM 1448 O O . LEU A 1 193 ? 4.732 11.893 -7.559 1.00 87.12 193 LEU A O 1
ATOM 1452 N N . GLU A 1 194 ? 3.643 12.831 -9.278 1.00 87.44 194 GLU A N 1
ATOM 1453 C CA . GLU A 1 194 ? 4.665 13.791 -9.692 1.00 87.44 194 GLU A CA 1
ATOM 1454 C C . GLU A 1 194 ? 3.992 15.120 -10.053 1.00 87.44 194 GLU A C 1
ATOM 1456 O O . GLU A 1 194 ? 2.877 15.111 -10.585 1.00 87.44 194 GLU A O 1
ATOM 1461 N N . TRP A 1 195 ? 4.656 16.253 -9.814 1.00 85.62 195 TRP A N 1
ATOM 1462 C CA . TRP A 1 195 ? 4.124 17.574 -10.169 1.00 85.62 195 TRP A CA 1
ATOM 1463 C C . TRP A 1 195 ? 5.174 18.553 -10.709 1.00 85.62 195 TRP A C 1
ATOM 1465 O O . TRP A 1 195 ? 6.380 18.407 -10.489 1.00 85.62 195 TRP A O 1
ATOM 1475 N N . TRP A 1 196 ? 4.665 19.555 -11.430 1.00 85.69 196 TRP A N 1
ATOM 1476 C CA . TRP A 1 196 ? 5.390 20.656 -12.060 1.00 85.69 196 TRP A CA 1
ATOM 1477 C C . TRP A 1 196 ? 4.577 21.948 -11.888 1.00 85.69 196 TRP A C 1
ATOM 1479 O O . TRP A 1 196 ? 3.444 22.020 -12.365 1.00 85.69 196 TRP A O 1
ATOM 1489 N N . THR A 1 197 ? 5.147 22.963 -11.241 1.00 80.44 197 THR A N 1
ATOM 1490 C CA . THR A 1 197 ? 4.535 24.294 -11.040 1.00 80.44 197 THR A CA 1
ATOM 1491 C C . THR A 1 197 ? 4.994 25.319 -12.078 1.00 80.44 197 THR A C 1
ATOM 1493 O O . THR A 1 197 ? 4.333 26.326 -12.304 1.00 80.44 197 THR A O 1
ATOM 1496 N N . SER A 1 198 ? 6.113 25.058 -12.760 1.00 72.94 198 SER A N 1
ATOM 1497 C CA . SER A 1 198 ? 6.667 25.937 -13.801 1.00 72.94 198 SER A CA 1
ATOM 1498 C C . SER A 1 198 ? 6.197 25.626 -15.231 1.00 72.94 198 SER A C 1
ATOM 1500 O O . SER A 1 198 ? 6.709 26.217 -16.182 1.00 72.94 198 SER A O 1
ATOM 1502 N N . THR A 1 199 ? 5.270 24.676 -15.420 1.00 68.62 199 THR A N 1
ATOM 1503 C CA . THR A 1 199 ? 4.902 24.153 -16.749 1.00 68.62 199 THR A CA 1
ATOM 1504 C C . THR A 1 199 ? 3.428 24.368 -17.095 1.00 68.62 199 THR A C 1
ATOM 1506 O O . THR A 1 199 ? 2.544 23.777 -16.484 1.00 68.62 199 THR A O 1
ATOM 1509 N N . ASP A 1 200 ? 3.178 25.135 -18.160 1.00 63.16 200 ASP A N 1
ATOM 1510 C CA . ASP A 1 200 ? 1.836 25.559 -18.585 1.00 63.16 200 ASP A CA 1
ATOM 1511 C C . ASP A 1 200 ? 1.092 24.585 -19.521 1.00 63.16 200 ASP A C 1
ATOM 1513 O O . ASP A 1 200 ? -0.014 24.907 -19.958 1.00 63.16 200 ASP A O 1
ATOM 1517 N N . THR A 1 201 ? 1.648 23.430 -19.918 1.00 69.94 201 THR A N 1
ATOM 1518 C CA . THR A 1 201 ? 0.943 22.507 -20.841 1.00 69.94 201 THR A CA 1
ATOM 1519 C C . THR A 1 201 ? 1.092 21.034 -20.484 1.00 69.94 201 THR A C 1
ATOM 1521 O O . THR A 1 201 ? 2.133 20.592 -20.002 1.00 69.94 201 THR A O 1
ATOM 1524 N N . LEU A 1 202 ? 0.043 20.256 -20.768 1.00 71.88 202 LEU A N 1
ATOM 1525 C CA . LEU A 1 202 ? 0.017 18.818 -20.512 1.00 71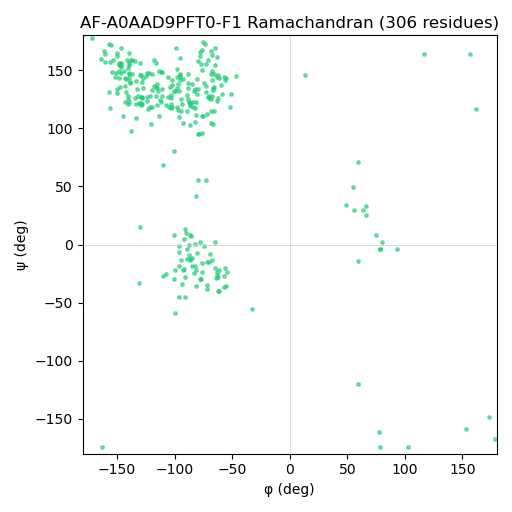.88 202 LEU A CA 1
ATOM 1526 C C . LEU A 1 202 ? 0.917 18.046 -21.491 1.00 71.88 202 LEU A C 1
ATOM 1528 O O . LEU A 1 202 ? 1.626 17.129 -21.076 1.00 71.88 202 LEU A O 1
ATOM 1532 N N . ASP A 1 203 ? 0.943 18.468 -22.761 1.00 70.25 203 ASP A N 1
ATOM 1533 C CA . ASP A 1 203 ? 1.736 17.839 -23.827 1.00 70.25 203 ASP A CA 1
ATOM 1534 C C . ASP A 1 203 ? 3.257 17.911 -23.531 1.00 70.25 203 ASP A C 1
ATOM 1536 O O . ASP A 1 203 ? 3.975 16.925 -23.699 1.00 70.25 203 ASP A O 1
ATOM 1540 N N . THR A 1 204 ? 3.767 19.033 -22.991 1.00 65.75 204 THR A N 1
ATOM 1541 C CA . THR A 1 204 ? 5.200 19.165 -22.632 1.00 65.75 204 THR A CA 1
ATOM 1542 C C . THR A 1 204 ? 5.664 18.180 -21.565 1.00 65.75 204 THR A C 1
ATOM 1544 O O . THR A 1 204 ? 6.841 17.814 -21.537 1.00 65.75 204 THR A O 1
ATOM 1547 N N . VAL A 1 205 ? 4.759 17.745 -20.684 1.00 68.94 205 VAL A N 1
ATOM 1548 C CA . VAL A 1 205 ? 5.093 16.774 -19.640 1.00 68.94 205 VAL A CA 1
ATOM 1549 C C . VAL A 1 205 ? 4.790 15.348 -20.100 1.00 68.94 205 VAL A C 1
ATOM 1551 O O . VAL A 1 205 ? 5.564 14.441 -19.777 1.00 68.94 205 VAL A O 1
ATOM 1554 N N . SER A 1 206 ? 3.742 15.134 -20.914 1.00 67.69 206 SER A N 1
ATOM 1555 C CA . SER A 1 206 ? 3.415 13.807 -21.459 1.00 67.69 206 SER A CA 1
ATOM 1556 C C . SER A 1 206 ? 4.553 13.192 -22.254 1.00 67.69 206 SER A C 1
ATOM 1558 O O . SER A 1 206 ? 4.805 11.995 -22.124 1.00 67.69 206 SER A O 1
ATOM 1560 N N . ASP A 1 207 ? 5.289 14.031 -22.980 1.00 62.91 207 ASP A N 1
ATOM 1561 C CA . ASP A 1 207 ? 6.380 13.607 -23.854 1.00 62.91 207 ASP A CA 1
ATOM 1562 C C . ASP A 1 207 ? 7.729 13.497 -23.107 1.00 62.91 207 ASP A C 1
ATOM 1564 O O . ASP A 1 207 ? 8.766 13.194 -23.694 1.00 62.91 207 ASP A O 1
ATOM 1568 N N . SER A 1 208 ? 7.710 13.623 -21.772 1.00 59.06 208 SER A N 1
ATOM 1569 C CA . SER A 1 208 ? 8.764 13.197 -20.832 1.00 59.06 208 SER A CA 1
ATOM 1570 C C . SER A 1 208 ? 10.117 13.928 -20.890 1.00 59.06 208 SER A C 1
ATOM 1572 O O . SER A 1 208 ? 11.129 13.387 -20.449 1.00 59.06 208 SER A O 1
ATOM 1574 N N . VAL A 1 209 ? 10.146 15.181 -21.360 1.00 56.56 209 VAL A N 1
ATOM 1575 C CA . VAL A 1 209 ? 11.387 15.988 -21.436 1.00 56.56 209 VAL A CA 1
ATOM 1576 C C . VAL A 1 209 ? 11.743 16.689 -20.110 1.00 56.56 209 VAL A C 1
ATOM 1578 O O . VAL A 1 209 ? 12.913 16.975 -19.865 1.00 56.56 209 VAL A O 1
ATOM 1581 N N . ALA A 1 210 ? 10.764 16.953 -19.236 1.00 66.19 210 ALA A N 1
ATOM 1582 C CA . ALA A 1 210 ? 10.965 17.655 -17.964 1.00 66.19 210 ALA A CA 1
ATOM 1583 C C . ALA A 1 210 ? 10.967 16.702 -16.753 1.00 66.19 210 ALA A C 1
ATOM 1585 O O . ALA A 1 210 ? 9.995 15.981 -16.516 1.00 66.19 210 ALA A O 1
ATOM 1586 N N . SER A 1 211 ? 12.026 16.751 -15.938 1.00 79.12 211 SER A N 1
ATOM 1587 C CA . SER A 1 211 ? 12.042 16.126 -14.605 1.00 79.12 211 SER A CA 1
ATOM 1588 C C . SER A 1 211 ? 10.971 16.750 -13.698 1.00 79.12 211 SER A C 1
ATOM 1590 O O . SER A 1 211 ? 10.761 17.959 -13.795 1.00 79.12 211 SER A O 1
ATOM 1592 N N . PRO A 1 212 ? 10.303 15.975 -12.823 1.00 84.50 212 PRO A N 1
ATOM 1593 C CA . PRO A 1 212 ? 9.359 16.521 -11.850 1.00 84.50 212 PRO A CA 1
ATOM 1594 C C . PRO A 1 212 ? 10.052 17.415 -10.820 1.00 84.50 212 PRO A C 1
ATOM 1596 O O . PRO A 1 212 ? 11.191 17.161 -10.428 1.00 84.50 212 PRO A O 1
ATOM 1599 N N . GLU A 1 213 ? 9.341 18.444 -10.363 1.00 85.69 213 GLU A N 1
ATOM 1600 C CA . GLU A 1 213 ? 9.796 19.336 -9.288 1.00 85.69 213 GLU A CA 1
ATOM 1601 C C . GLU A 1 213 ? 9.619 18.688 -7.909 1.00 85.69 213 GLU A C 1
ATOM 1603 O O . GLU A 1 213 ? 10.398 18.941 -6.991 1.00 85.69 213 GLU A O 1
ATOM 1608 N N . GLY A 1 214 ? 8.619 17.814 -7.776 1.00 84.81 214 GLY A N 1
ATOM 1609 C CA . GLY A 1 214 ? 8.393 16.999 -6.591 1.00 84.81 214 GLY A CA 1
ATOM 1610 C C . GLY A 1 214 ? 7.659 15.700 -6.912 1.00 84.81 214 GLY A C 1
ATOM 1611 O O . GLY A 1 214 ? 7.022 15.561 -7.961 1.00 84.81 214 GLY A O 1
ATOM 1612 N N . THR A 1 215 ? 7.805 14.726 -6.012 1.00 87.81 215 THR A N 1
ATOM 1613 C CA . THR A 1 215 ? 7.264 13.369 -6.151 1.00 87.81 215 THR A CA 1
ATOM 1614 C C . THR A 1 215 ? 6.760 12.845 -4.811 1.00 87.81 215 THR A C 1
ATOM 1616 O O . THR A 1 215 ? 7.432 13.033 -3.798 1.00 87.81 215 THR A O 1
ATOM 1619 N N . GLU A 1 216 ? 5.653 12.111 -4.808 1.00 86.12 216 GLU A N 1
ATOM 1620 C CA . GLU A 1 216 ? 5.081 11.468 -3.619 1.00 86.12 216 GLU A CA 1
ATOM 1621 C C . GLU A 1 216 ? 4.558 10.069 -3.977 1.00 86.12 216 GLU A C 1
ATOM 1623 O O . GLU A 1 216 ? 4.098 9.835 -5.093 1.00 86.12 216 GLU A O 1
ATOM 1628 N N . THR A 1 217 ? 4.625 9.117 -3.044 1.00 83.62 217 THR A N 1
ATOM 1629 C CA . THR A 1 217 ? 3.968 7.809 -3.203 1.00 83.62 217 THR A CA 1
ATOM 1630 C C . THR A 1 217 ? 2.690 7.794 -2.381 1.00 83.62 217 THR A C 1
ATOM 1632 O O . THR A 1 217 ? 2.735 7.926 -1.162 1.00 83.62 217 THR A O 1
ATOM 1635 N N . LEU A 1 218 ? 1.555 7.623 -3.052 1.00 81.31 218 LEU A N 1
ATOM 1636 C CA . LEU A 1 218 ? 0.227 7.627 -2.450 1.00 81.31 218 LEU A CA 1
ATOM 1637 C C . LEU A 1 218 ? -0.260 6.193 -2.198 1.00 81.31 218 LEU A C 1
ATOM 1639 O O . LEU A 1 218 ? -0.193 5.345 -3.089 1.00 81.31 218 LEU A O 1
ATOM 1643 N N . ASP A 1 219 ? -0.821 5.939 -1.014 1.00 70.94 219 ASP A N 1
ATOM 1644 C CA . ASP A 1 219 ? -1.449 4.658 -0.638 1.00 70.94 219 ASP A CA 1
ATOM 1645 C C . ASP A 1 219 ? -2.693 4.308 -1.480 1.00 70.94 219 ASP A C 1
ATOM 1647 O O . ASP A 1 219 ? -3.026 3.131 -1.662 1.00 70.94 219 ASP A O 1
ATOM 1651 N N . GLU A 1 220 ? -3.390 5.331 -1.977 1.00 70.88 220 GLU A N 1
ATOM 1652 C CA . GLU A 1 220 ? -4.575 5.232 -2.827 1.00 70.88 220 GLU A CA 1
ATOM 1653 C C . GLU A 1 220 ? -4.418 6.126 -4.060 1.00 70.88 220 GLU A C 1
ATOM 1655 O O . GLU A 1 220 ? -3.714 7.135 -4.034 1.00 70.88 220 GLU A O 1
ATOM 1660 N N . TRP A 1 221 ? -5.138 5.805 -5.136 1.00 70.06 221 TRP A N 1
ATOM 1661 C CA . TRP A 1 221 ? -5.227 6.677 -6.308 1.00 70.06 221 TRP A CA 1
ATOM 1662 C C . TRP A 1 221 ? -6.217 7.825 -6.093 1.00 70.06 221 TRP A C 1
ATOM 1664 O O . TRP A 1 221 ? -7.182 8.003 -6.836 1.00 70.06 221 TRP A O 1
ATOM 1674 N N . GLN A 1 222 ? -6.004 8.598 -5.036 1.00 71.56 222 GLN A N 1
ATOM 1675 C CA . GLN A 1 222 ? -6.794 9.778 -4.722 1.00 71.56 222 GLN A CA 1
ATOM 1676 C C . GLN A 1 222 ? -5.861 10.871 -4.225 1.00 71.56 222 GLN A C 1
ATOM 1678 O O . GLN A 1 222 ? -5.133 10.685 -3.255 1.00 71.56 222 GLN A O 1
ATOM 1683 N N . TRP A 1 223 ? -5.885 12.013 -4.907 1.00 73.00 223 TRP A N 1
ATOM 1684 C CA . TRP A 1 223 ? -5.104 13.178 -4.527 1.00 73.00 223 TRP A CA 1
ATOM 1685 C C . TRP A 1 223 ? -5.807 14.459 -4.957 1.00 73.00 223 TRP A C 1
ATOM 1687 O O . TRP A 1 223 ? -6.278 14.588 -6.090 1.00 73.00 223 TRP A O 1
ATOM 1697 N N . SER A 1 224 ? -5.865 15.411 -4.034 1.00 67.81 224 SER A N 1
ATOM 1698 C CA . SER A 1 224 ? -6.507 16.703 -4.219 1.00 67.81 224 SER A CA 1
ATOM 1699 C C . SER A 1 224 ? -5.634 17.795 -3.615 1.00 67.81 224 SER A C 1
ATOM 1701 O O . SER A 1 224 ? -5.703 18.043 -2.412 1.00 67.81 224 SER A O 1
ATOM 1703 N N . ASP A 1 225 ? -4.844 18.467 -4.448 1.00 65.44 225 ASP A N 1
ATOM 1704 C CA . ASP A 1 225 ? -4.318 19.781 -4.084 1.00 65.44 225 ASP A CA 1
ATOM 1705 C C . ASP A 1 225 ? -5.435 20.832 -4.148 1.00 65.44 225 ASP A C 1
ATOM 1707 O O . ASP A 1 225 ? -6.245 20.830 -5.084 1.00 65.44 225 ASP A O 1
ATOM 1711 N N . THR A 1 226 ? -5.463 21.695 -3.132 1.00 58.78 226 THR A N 1
ATOM 1712 C CA . THR A 1 226 ? -6.379 22.834 -2.954 1.00 58.78 226 THR A CA 1
ATOM 1713 C C . THR A 1 226 ? -5.621 24.130 -2.621 1.00 58.78 226 THR A C 1
ATOM 1715 O O . THR A 1 226 ? -6.206 25.058 -2.063 1.00 58.78 226 THR A O 1
ATOM 1718 N N . VAL A 1 227 ? -4.304 24.153 -2.841 1.00 56.50 227 VAL A N 1
ATOM 1719 C CA . VAL A 1 227 ? -3.362 25.194 -2.400 1.00 56.50 227 VAL A CA 1
ATOM 1720 C C . VAL A 1 227 ? -2.467 25.667 -3.553 1.00 56.50 227 VAL A C 1
ATOM 1722 O O . VAL A 1 227 ? -2.115 26.844 -3.589 1.00 56.50 227 VAL A O 1
ATOM 1725 N N . GLN A 1 228 ? -2.110 24.784 -4.491 1.00 64.44 228 GLN A N 1
ATOM 1726 C CA . GLN A 1 228 ? -1.361 25.142 -5.698 1.00 64.44 228 GLN A CA 1
ATOM 1727 C C . GLN A 1 228 ? -2.292 25.589 -6.836 1.00 64.44 228 GLN A C 1
ATOM 1729 O O . GLN A 1 228 ? -3.124 24.817 -7.309 1.00 64.44 228 GLN A O 1
ATOM 1734 N N . ASP A 1 229 ? -2.083 26.816 -7.315 1.00 65.38 229 ASP A N 1
ATOM 1735 C CA . ASP A 1 229 ? -2.597 27.320 -8.593 1.00 65.38 229 ASP A CA 1
ATOM 1736 C C . ASP A 1 229 ? -1.520 27.149 -9.679 1.00 65.38 229 ASP A C 1
ATOM 1738 O O . ASP A 1 229 ? -0.336 27.332 -9.398 1.00 65.38 229 ASP A O 1
ATOM 1742 N N . ASN A 1 230 ? -1.930 26.880 -10.925 1.00 72.75 230 ASN A N 1
ATOM 1743 C CA . ASN A 1 230 ? -1.063 26.708 -12.103 1.00 72.75 230 ASN A CA 1
ATOM 1744 C C . ASN A 1 230 ? -0.045 25.569 -11.945 1.00 72.75 230 ASN A C 1
ATOM 1746 O O . ASN A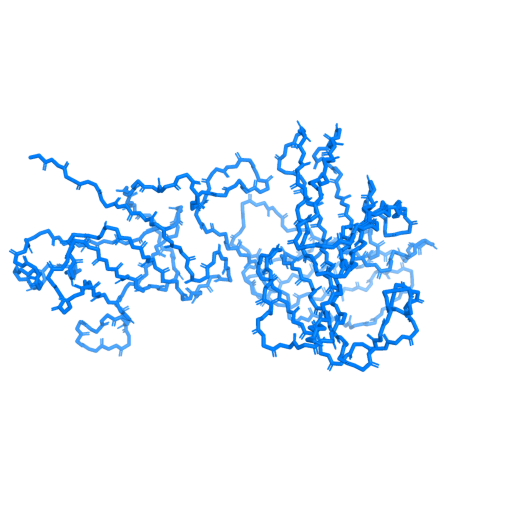 1 230 ? 1.158 25.790 -11.831 1.00 72.75 230 ASN A O 1
ATOM 1750 N N . PHE A 1 231 ? -0.533 24.330 -11.975 1.00 77.62 231 PHE A N 1
ATOM 1751 C CA . PHE A 1 231 ? 0.336 23.156 -11.972 1.00 77.62 231 PHE A CA 1
ATOM 1752 C C . PHE A 1 231 ? -0.152 22.056 -12.916 1.00 77.62 231 PHE A C 1
ATOM 1754 O O . PHE A 1 231 ? -1.350 21.900 -13.183 1.00 77.62 231 PHE A O 1
ATOM 1761 N N . VAL A 1 232 ? 0.802 21.241 -13.362 1.00 81.19 232 VAL A N 1
ATOM 1762 C CA . VAL A 1 232 ? 0.557 19.929 -13.963 1.00 81.19 232 VAL A CA 1
ATOM 1763 C C . VAL A 1 232 ? 0.908 18.855 -12.940 1.00 81.19 232 VAL A C 1
ATOM 1765 O O . VAL A 1 232 ? 1.953 18.926 -12.295 1.00 81.19 232 VAL A O 1
ATOM 1768 N N . SER A 1 233 ? 0.063 17.835 -12.805 1.00 82.38 233 SER A N 1
ATOM 1769 C CA . SER A 1 233 ? 0.394 16.615 -12.071 1.00 82.38 233 SER A CA 1
ATOM 1770 C C . SER A 1 233 ? 0.233 15.364 -12.928 1.00 82.38 233 SER A C 1
ATOM 1772 O O . SER A 1 233 ? -0.634 15.278 -13.803 1.00 82.38 233 SER A O 1
ATOM 1774 N N . ARG A 1 234 ? 1.087 14.375 -12.656 1.00 84.38 234 ARG A N 1
ATOM 1775 C CA . ARG A 1 234 ? 1.009 13.009 -13.173 1.00 84.38 234 ARG A CA 1
ATOM 1776 C C . ARG A 1 234 ? 0.778 12.061 -12.014 1.00 84.38 234 ARG A C 1
ATOM 1778 O O . ARG A 1 234 ? 1.452 12.159 -10.997 1.00 84.38 234 ARG A O 1
ATOM 1785 N N . THR A 1 235 ? -0.093 11.084 -12.214 1.00 83.88 235 THR A N 1
ATOM 1786 C CA . THR A 1 235 ? -0.145 9.884 -11.380 1.00 83.88 235 THR A CA 1
ATOM 1787 C C . THR A 1 235 ? 0.105 8.648 -12.237 1.00 83.88 235 THR A C 1
ATOM 1789 O O . THR A 1 235 ? -0.457 8.523 -13.326 1.00 83.88 235 THR A O 1
ATOM 1792 N N . ARG A 1 236 ? 0.979 7.750 -11.771 1.00 81.88 236 ARG A N 1
ATOM 1793 C CA . ARG A 1 236 ? 1.287 6.454 -12.398 1.00 81.88 236 ARG A CA 1
ATOM 1794 C C . ARG A 1 236 ? 0.987 5.330 -11.418 1.00 81.88 236 ARG A C 1
ATOM 1796 O O . ARG A 1 236 ? 1.514 5.341 -10.306 1.00 81.88 236 ARG A O 1
ATOM 1803 N N . ALA A 1 237 ? 0.203 4.348 -11.841 1.00 80.62 237 ALA A N 1
ATOM 1804 C CA . ALA A 1 237 ? -0.045 3.138 -11.067 1.00 80.62 237 ALA A CA 1
ATOM 1805 C C . ALA A 1 237 ? -0.257 1.929 -11.980 1.00 80.62 237 ALA A C 1
ATOM 1807 O O . ALA A 1 237 ? -0.697 2.050 -13.122 1.00 80.62 237 ALA A O 1
ATOM 1808 N N . TYR A 1 238 ? 0.015 0.744 -11.443 1.00 77.88 238 TYR A N 1
ATOM 1809 C CA . TYR A 1 238 ? -0.406 -0.508 -12.059 1.00 77.88 238 TYR A CA 1
ATOM 1810 C C . TYR A 1 238 ? -1.791 -0.871 -11.535 1.00 77.88 238 TYR A C 1
ATOM 1812 O O . TYR A 1 238 ? -1.968 -1.132 -10.345 1.00 77.88 238 TYR A O 1
ATOM 1820 N N . PHE A 1 239 ? -2.780 -0.882 -12.424 1.00 76.31 239 PHE A N 1
ATOM 1821 C CA . PHE A 1 239 ? -4.104 -1.379 -12.099 1.00 76.31 239 PHE A CA 1
ATOM 1822 C C . PHE A 1 239 ? -4.114 -2.907 -12.201 1.00 76.31 239 PHE A C 1
ATOM 1824 O O . PHE A 1 239 ? -3.795 -3.473 -13.249 1.00 76.31 239 PHE A O 1
ATOM 1831 N N . VAL A 1 240 ? -4.484 -3.563 -11.101 1.00 73.88 240 VAL A N 1
ATOM 1832 C CA . VAL A 1 240 ? -4.726 -5.008 -11.033 1.00 73.88 240 VAL A CA 1
ATOM 1833 C C . VAL A 1 240 ? -6.221 -5.202 -10.750 1.00 73.88 240 VAL A C 1
ATOM 1835 O O . VAL A 1 240 ? -6.672 -4.842 -9.658 1.00 73.88 240 VAL A O 1
ATOM 1838 N N . PRO A 1 241 ? -7.014 -5.708 -11.708 1.00 68.12 241 PRO A N 1
ATOM 1839 C CA . PRO A 1 241 ? -8.458 -5.830 -11.547 1.00 68.12 241 PRO A CA 1
ATOM 1840 C C . PRO A 1 241 ? -8.795 -6.928 -10.525 1.00 68.12 241 PRO A C 1
ATOM 1842 O O . PRO A 1 241 ? -8.344 -8.060 -10.683 1.00 68.12 241 PRO A O 1
ATOM 1845 N N . PRO A 1 242 ? -9.619 -6.669 -9.492 1.00 66.75 242 PRO A N 1
ATOM 1846 C CA . PRO A 1 242 ? -10.053 -7.726 -8.575 1.00 66.75 242 PRO A CA 1
ATOM 1847 C C . PRO A 1 242 ? -11.031 -8.741 -9.207 1.00 66.75 242 PRO A C 1
ATOM 1849 O O . PRO A 1 242 ? -11.271 -9.800 -8.621 1.00 66.75 242 PRO A O 1
ATOM 1852 N N . SER A 1 243 ? -11.631 -8.431 -10.362 1.00 68.50 243 SER A N 1
ATOM 1853 C CA . SER A 1 243 ? -12.590 -9.287 -11.073 1.00 68.50 243 SER A CA 1
ATOM 1854 C C . SER A 1 243 ? -12.753 -8.901 -12.553 1.00 68.50 243 SER A C 1
ATOM 1856 O O . SER A 1 243 ? -12.323 -7.836 -12.990 1.00 68.50 243 SER A O 1
ATOM 1858 N N . ASP A 1 244 ? -13.385 -9.773 -13.341 1.00 70.88 244 ASP A N 1
ATOM 1859 C CA . ASP A 1 244 ? -13.708 -9.510 -14.750 1.00 70.88 244 ASP A CA 1
ATOM 1860 C C . ASP A 1 244 ? -14.968 -8.628 -14.816 1.00 70.88 244 ASP A C 1
ATOM 1862 O O . ASP A 1 244 ? -16.089 -9.126 -14.676 1.00 70.88 244 ASP A O 1
ATOM 1866 N N . ASN A 1 245 ? -14.811 -7.305 -14.929 1.00 66.50 245 ASN A N 1
ATOM 1867 C CA . ASN A 1 245 ? -15.941 -6.373 -14.878 1.00 66.50 245 ASN A CA 1
ATOM 1868 C C . ASN A 1 245 ? -15.668 -5.033 -15.593 1.00 66.50 245 ASN A C 1
ATOM 1870 O O . ASN A 1 245 ? -14.546 -4.713 -15.992 1.00 66.50 245 ASN A O 1
ATOM 1874 N N . GLY A 1 246 ? -16.717 -4.220 -15.726 1.00 69.69 246 GLY A N 1
ATOM 1875 C CA . GLY A 1 246 ? -16.601 -2.795 -16.016 1.00 69.69 246 GLY A CA 1
ATOM 1876 C C . GLY A 1 246 ? -16.043 -2.032 -14.814 1.00 69.69 246 GLY A C 1
ATOM 1877 O O . GLY A 1 246 ? -16.597 -2.100 -13.717 1.00 69.69 246 GLY A O 1
ATOM 1878 N N . TYR A 1 247 ? -14.971 -1.281 -15.044 1.00 70.88 247 TYR A N 1
ATOM 1879 C CA . TYR A 1 247 ? -14.362 -0.351 -14.102 1.00 70.88 247 TYR A CA 1
ATOM 1880 C C . TYR A 1 247 ? -14.572 1.085 -14.575 1.00 70.88 247 TYR A C 1
ATOM 1882 O O . TYR A 1 247 ? -14.641 1.369 -15.771 1.00 70.88 247 TYR A O 1
ATOM 1890 N N . GLU A 1 248 ? -14.685 1.999 -13.622 1.00 73.19 248 GLU A N 1
ATOM 1891 C CA . GLU A 1 248 ? -14.898 3.416 -13.879 1.00 73.19 248 GLU A CA 1
ATOM 1892 C C . GLU A 1 248 ? -13.749 4.207 -13.255 1.00 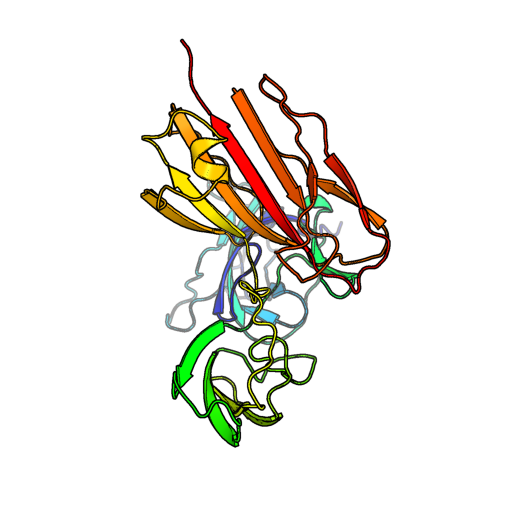73.19 248 GLU A C 1
ATOM 1894 O O . GLU A 1 248 ? -13.537 4.163 -12.044 1.00 73.19 248 GLU A O 1
ATOM 1899 N N . PHE A 1 249 ? -12.998 4.917 -14.093 1.00 73.62 249 PHE A N 1
ATOM 1900 C CA . PHE A 1 249 ? -11.921 5.797 -13.663 1.00 73.62 249 PHE A CA 1
ATOM 1901 C C . PHE A 1 249 ? -12.396 7.243 -13.784 1.00 73.62 249 PHE A C 1
ATOM 1903 O O . PHE A 1 249 ? -12.738 7.720 -14.868 1.00 73.62 249 PHE A O 1
ATOM 1910 N N . VAL A 1 250 ? -12.434 7.946 -12.656 1.00 71.75 250 VAL A N 1
ATOM 1911 C CA . VAL A 1 250 ? -12.826 9.355 -12.598 1.00 71.75 250 VAL A CA 1
ATOM 1912 C C . VAL A 1 250 ? -11.575 10.181 -12.348 1.00 71.75 250 VAL A C 1
ATOM 1914 O O . VAL A 1 250 ? -10.908 10.017 -11.331 1.00 71.75 250 VAL A O 1
ATOM 1917 N N . VAL A 1 251 ? -11.270 11.079 -13.279 1.00 72.44 251 VAL A N 1
ATOM 1918 C CA . VAL A 1 251 ? -10.239 12.107 -13.113 1.00 72.44 251 VAL A CA 1
ATOM 1919 C C . VAL A 1 251 ? -10.950 13.457 -13.038 1.00 72.44 251 VAL A C 1
ATOM 1921 O O . VAL A 1 251 ? -12.016 13.646 -13.625 1.00 72.44 251 VAL A O 1
ATOM 1924 N N . THR A 1 252 ? -10.390 14.399 -12.288 1.00 70.31 252 THR A N 1
ATOM 1925 C CA . THR A 1 252 ? -10.904 15.768 -12.178 1.00 70.31 252 THR A CA 1
ATOM 1926 C C . THR A 1 252 ? -9.761 16.750 -12.364 1.00 70.31 252 THR A C 1
ATOM 1928 O O . THR A 1 252 ? -8.734 16.647 -11.691 1.00 70.31 252 THR A O 1
ATOM 1931 N N . ALA A 1 253 ? -9.959 17.695 -13.270 1.00 69.88 253 ALA A N 1
ATOM 1932 C CA . ALA A 1 253 ? -9.068 18.801 -13.580 1.00 69.88 253 ALA A CA 1
ATOM 1933 C C . ALA A 1 253 ? -9.928 20.054 -13.800 1.00 69.88 253 ALA A C 1
ATOM 1935 O O . ALA A 1 253 ? -11.145 19.939 -13.958 1.00 69.88 253 ALA A O 1
ATOM 1936 N N . GLU A 1 254 ? -9.313 21.233 -13.798 1.00 67.31 254 GLU A N 1
ATOM 1937 C CA . GLU A 1 254 ? -10.016 22.481 -14.129 1.00 67.31 254 GLU A CA 1
ATOM 1938 C C . GLU A 1 254 ? -9.913 22.774 -15.631 1.00 67.31 254 GLU A C 1
ATOM 1940 O O . GLU A 1 254 ? -10.928 23.038 -16.280 1.00 67.31 254 GLU A O 1
ATOM 1945 N N . ASP A 1 255 ? -8.704 22.628 -16.186 1.00 70.00 255 ASP A N 1
ATOM 1946 C CA . ASP A 1 255 ? -8.389 22.944 -17.584 1.00 70.00 255 ASP A CA 1
ATOM 1947 C C . ASP A 1 255 ? -8.370 21.711 -18.492 1.00 70.00 255 ASP A C 1
ATOM 1949 O O . ASP A 1 255 ? -9.063 21.659 -19.507 1.00 70.00 255 ASP A O 1
ATOM 1953 N N . GLU A 1 256 ? -7.506 20.743 -18.172 1.00 73.38 256 GLU A N 1
ATOM 1954 C CA . GLU A 1 256 ? -7.164 19.635 -19.064 1.00 73.38 256 GLU A CA 1
ATOM 1955 C C . GLU A 1 256 ? -6.765 18.389 -18.267 1.00 73.38 256 GLU A C 1
ATOM 1957 O O . GLU A 1 256 ? -6.087 18.468 -17.238 1.00 73.38 256 GLU A O 1
ATOM 1962 N N . ALA A 1 257 ? -7.140 17.220 -18.781 1.00 74.62 257 ALA A N 1
ATOM 1963 C CA . ALA A 1 257 ? -6.673 15.935 -18.291 1.00 74.62 257 ALA A CA 1
ATOM 1964 C C . ALA A 1 257 ? -6.384 14.970 -19.447 1.00 74.62 257 ALA A C 1
ATOM 1966 O O . ALA A 1 257 ? -6.944 15.076 -20.538 1.00 74.62 257 ALA A O 1
ATOM 1967 N N . MET A 1 258 ? -5.523 13.988 -19.189 1.00 74.44 258 MET A N 1
ATOM 1968 C CA . MET A 1 258 ? -5.216 12.897 -20.117 1.00 74.44 258 MET A CA 1
ATOM 1969 C C . MET A 1 258 ? -5.120 11.585 -19.352 1.00 74.44 258 MET A C 1
ATOM 1971 O O . MET A 1 258 ? -4.545 11.547 -18.268 1.00 74.44 258 MET A O 1
ATOM 1975 N N . VAL A 1 259 ? -5.641 10.501 -19.927 1.00 75.81 259 VAL A N 1
ATOM 1976 C CA . VAL A 1 259 ? -5.564 9.160 -19.339 1.00 75.81 259 VAL A CA 1
ATOM 1977 C C . VAL A 1 259 ? -4.995 8.185 -20.369 1.00 75.81 259 VAL A C 1
ATOM 1979 O O . VAL A 1 259 ? -5.365 8.194 -21.542 1.00 75.81 259 VAL A O 1
ATOM 1982 N N . TRP A 1 260 ? -4.054 7.356 -19.940 1.00 74.88 260 TRP A N 1
ATOM 1983 C CA . TRP A 1 260 ? -3.411 6.331 -20.757 1.00 74.88 260 TRP A CA 1
ATOM 1984 C C . TRP A 1 260 ? -3.507 5.015 -20.014 1.00 74.88 260 TRP A C 1
ATOM 1986 O O . TRP A 1 260 ? -3.082 4.954 -18.866 1.00 74.88 260 TRP A O 1
ATOM 1996 N N . LEU A 1 261 ? -4.019 3.973 -20.661 1.00 74.81 261 LEU A N 1
ATOM 1997 C CA . LEU A 1 261 ? -4.100 2.637 -20.079 1.00 74.81 261 LEU A CA 1
ATOM 1998 C C . LEU A 1 261 ? -3.380 1.658 -20.996 1.00 74.81 261 LEU A C 1
ATOM 2000 O O . LEU A 1 261 ? -3.691 1.587 -22.188 1.00 74.81 261 LEU A O 1
ATOM 2004 N N . SER A 1 262 ? -2.443 0.892 -20.446 1.00 74.06 262 SER A N 1
ATOM 2005 C CA . SER A 1 262 ? -1.980 -0.322 -21.109 1.00 74.06 262 SER A CA 1
ATOM 2006 C C . SER A 1 262 ? -2.980 -1.463 -20.881 1.00 74.06 262 SER A C 1
ATOM 2008 O O . SER A 1 262 ? -3.409 -1.659 -19.744 1.00 74.06 262 SER A O 1
ATOM 2010 N N . PRO A 1 263 ? -3.364 -2.228 -21.919 1.00 67.06 263 PRO A N 1
ATOM 2011 C CA . PRO A 1 263 ? -4.183 -3.431 -21.773 1.00 67.06 263 PRO A CA 1
ATOM 2012 C C . PRO A 1 263 ? -3.374 -4.648 -21.279 1.00 67.06 263 PRO A C 1
ATOM 2014 O O . PRO A 1 263 ? -3.918 -5.749 -21.206 1.00 67.06 263 PRO A O 1
ATOM 2017 N N . SER A 1 264 ? -2.081 -4.468 -21.001 1.00 66.19 264 SER A N 1
ATOM 2018 C CA . SER A 1 264 ? -1.138 -5.496 -20.559 1.00 66.19 264 SER A CA 1
ATOM 2019 C C . SER A 1 264 ? -0.102 -4.921 -19.592 1.00 66.19 264 SER A C 1
ATOM 2021 O O . SER A 1 264 ? 0.063 -3.704 -19.484 1.00 66.19 264 SER A O 1
ATOM 2023 N N . ASP A 1 265 ? 0.657 -5.813 -18.961 1.00 64.81 265 ASP A N 1
ATOM 2024 C CA . ASP A 1 265 ? 1.798 -5.502 -18.100 1.00 64.81 265 ASP A CA 1
ATOM 2025 C C . ASP A 1 265 ? 2.891 -4.681 -18.808 1.00 64.81 265 ASP A C 1
ATOM 2027 O O . ASP A 1 265 ? 3.585 -3.908 -18.157 1.00 64.81 265 ASP A O 1
ATOM 2031 N N . ASP A 1 266 ? 3.010 -4.790 -20.136 1.00 67.75 266 ASP A N 1
ATOM 2032 C CA . ASP A 1 266 ? 3.914 -3.981 -20.960 1.00 67.75 266 ASP A CA 1
ATOM 2033 C C . ASP A 1 266 ? 3.543 -2.473 -20.980 1.00 67.75 266 ASP A C 1
ATOM 2035 O O . ASP A 1 266 ? 2.528 -2.097 -21.583 1.00 67.75 266 ASP A O 1
ATOM 2039 N N . PRO A 1 267 ? 4.384 -1.566 -20.441 1.00 65.56 267 PRO A N 1
ATOM 2040 C CA . PRO A 1 267 ? 4.196 -0.115 -20.512 1.00 65.56 267 PRO A CA 1
ATOM 2041 C C . PRO A 1 267 ? 4.232 0.456 -21.930 1.00 65.56 267 PRO A C 1
ATOM 2043 O O . PRO A 1 267 ? 3.703 1.544 -22.161 1.00 65.56 267 PRO A O 1
ATOM 2046 N N . ALA A 1 268 ? 4.868 -0.233 -22.883 1.00 66.56 268 ALA A N 1
ATOM 2047 C CA . ALA A 1 268 ? 4.948 0.211 -24.272 1.00 66.56 268 ALA A CA 1
ATOM 2048 C C . ALA A 1 268 ? 3.636 -0.022 -25.044 1.00 66.56 268 ALA A C 1
ATOM 2050 O O . ALA A 1 268 ? 3.427 0.592 -26.088 1.00 66.56 268 ALA A O 1
ATOM 2051 N N . ALA A 1 269 ? 2.729 -0.857 -24.520 1.00 64.31 269 ALA A N 1
ATOM 2052 C CA . ALA A 1 269 ? 1.413 -1.120 -25.103 1.00 64.31 269 ALA A CA 1
ATOM 2053 C C . ALA A 1 269 ? 0.326 -0.105 -24.677 1.00 64.31 269 ALA A C 1
ATOM 2055 O O . ALA A 1 269 ? -0.847 -0.285 -25.010 1.00 64.31 269 ALA A O 1
ATOM 2056 N N . LYS A 1 270 ? 0.695 0.978 -23.970 1.00 66.25 270 LYS A N 1
ATOM 2057 C CA . LYS A 1 270 ? -0.220 2.056 -23.553 1.00 66.25 270 LYS A CA 1
ATOM 2058 C C . LYS A 1 270 ? -1.030 2.610 -24.723 1.00 66.25 270 LYS A C 1
ATOM 2060 O O . LYS A 1 270 ? -0.495 3.240 -25.633 1.00 66.25 270 LYS A O 1
ATOM 2065 N N . VAL A 1 271 ? -2.349 2.481 -24.627 1.00 62.12 271 VAL A N 1
ATOM 2066 C CA . VAL A 1 271 ? -3.290 3.138 -25.534 1.00 62.12 271 VAL A CA 1
ATOM 2067 C C . VAL A 1 271 ? -3.625 4.521 -24.967 1.00 62.12 271 VAL A C 1
ATOM 2069 O O . VAL A 1 271 ? -4.054 4.649 -23.816 1.00 62.12 271 VAL A O 1
ATOM 2072 N N . ARG A 1 272 ? -3.425 5.574 -25.773 1.00 59.59 272 ARG A N 1
ATOM 2073 C CA . ARG A 1 272 ? -3.812 6.953 -25.425 1.00 59.59 272 ARG A CA 1
ATOM 2074 C C . ARG A 1 272 ? -5.333 7.083 -25.477 1.00 59.59 272 ARG A C 1
ATOM 2076 O O . ARG A 1 272 ? -5.907 7.105 -26.563 1.00 59.59 272 ARG A O 1
ATOM 2083 N N . TRP A 1 273 ? -5.970 7.276 -24.326 1.00 58.16 273 TRP A N 1
ATOM 2084 C CA . TRP A 1 273 ? -7.382 7.648 -24.234 1.00 58.16 273 TRP A CA 1
ATOM 2085 C C . TRP A 1 273 ? -7.470 9.153 -23.961 1.00 58.16 273 TRP A C 1
ATOM 2087 O O . TRP A 1 273 ? -7.594 9.621 -22.829 1.00 58.16 273 TRP A O 1
ATOM 2097 N N . LEU A 1 274 ? -7.324 9.941 -25.031 1.00 47.00 274 LEU A N 1
ATOM 2098 C CA . LEU A 1 274 ? -7.360 11.401 -24.955 1.00 47.00 274 LEU A CA 1
ATOM 2099 C C . LEU A 1 274 ? -8.775 11.888 -24.611 1.00 47.00 274 LEU A C 1
ATOM 2101 O O . LEU A 1 274 ? -9.642 11.944 -25.478 1.00 47.00 274 LEU A O 1
ATOM 2105 N N . VAL A 1 275 ? -8.976 12.305 -23.361 1.00 52.75 275 VAL A N 1
ATOM 2106 C CA . VAL A 1 275 ? -10.199 12.970 -22.890 1.00 52.75 275 VAL A CA 1
ATOM 2107 C C . VAL A 1 275 ? -9.876 14.439 -22.591 1.00 52.75 275 VAL A C 1
ATOM 2109 O O . VAL A 1 275 ? -9.869 14.869 -21.443 1.00 52.75 275 VAL A O 1
ATOM 2112 N N . ARG A 1 276 ? -9.592 15.222 -23.647 1.00 49.00 276 ARG A N 1
ATOM 2113 C CA . ARG A 1 276 ? -9.536 16.692 -23.540 1.00 49.00 276 ARG A CA 1
ATOM 2114 C C . ARG A 1 276 ? -10.935 17.212 -23.233 1.00 49.00 276 ARG A C 1
ATOM 2116 O O . ARG A 1 276 ? -11.780 17.265 -24.124 1.00 49.00 276 ARG A O 1
ATOM 2123 N N . VAL A 1 277 ? -11.171 17.583 -21.981 1.00 50.00 277 VAL A N 1
ATOM 2124 C CA . VAL A 1 277 ? -12.425 18.185 -21.526 1.00 50.00 277 VAL A CA 1
ATOM 2125 C C . VAL A 1 277 ? -12.092 19.379 -20.648 1.00 50.00 277 VAL A C 1
ATOM 2127 O O . VAL A 1 277 ? -11.343 19.252 -19.686 1.00 50.00 277 VAL A O 1
ATOM 2130 N N . TYR A 1 278 ? -12.672 20.518 -21.014 1.00 51.66 278 TYR A N 1
ATOM 2131 C CA . TYR A 1 278 ? -12.552 21.788 -20.313 1.00 51.66 278 TYR A CA 1
ATOM 2132 C C . TYR A 1 278 ? -13.660 21.897 -19.255 1.00 51.66 278 TYR A C 1
ATOM 2134 O O . TYR A 1 278 ? -14.837 21.735 -19.593 1.00 51.66 278 TYR A O 1
ATOM 2142 N N . GLY A 1 279 ? -13.307 22.210 -18.005 1.00 51.00 279 GLY A N 1
ATOM 2143 C CA . GLY A 1 279 ? -14.258 22.470 -16.921 1.00 51.00 279 GLY A CA 1
ATOM 2144 C C . GLY A 1 279 ? -14.201 21.483 -15.749 1.00 51.00 279 GLY A C 1
ATOM 2145 O O . GLY A 1 279 ? -13.682 20.375 -15.844 1.00 51.00 279 GLY A O 1
ATOM 2146 N N . THR A 1 280 ? -14.815 21.890 -14.634 1.00 50.69 280 THR A N 1
ATOM 2147 C CA . THR A 1 280 ? -14.614 21.369 -13.263 1.00 50.69 280 THR A CA 1
ATOM 2148 C C . THR A 1 280 ? -15.012 19.911 -12.989 1.00 50.69 280 THR A C 1
ATOM 2150 O O . THR A 1 280 ? -14.923 19.454 -11.847 1.00 50.69 280 THR A O 1
ATOM 2153 N N . LYS A 1 281 ? -15.473 19.157 -13.993 1.00 50.69 281 LYS A N 1
ATOM 2154 C CA . LYS A 1 281 ? -15.787 17.729 -13.864 1.00 50.69 281 LYS A CA 1
ATOM 2155 C C . LYS A 1 281 ? -15.721 17.037 -15.225 1.00 50.69 281 LYS A C 1
ATOM 2157 O O . LYS A 1 281 ? -16.511 17.347 -16.115 1.00 50.69 281 LYS A O 1
ATOM 2162 N N . LEU A 1 282 ? -14.812 16.074 -15.370 1.00 53.97 282 LEU A N 1
ATOM 2163 C CA . LEU A 1 282 ? -14.710 15.262 -16.584 1.00 53.97 282 LEU A CA 1
ATOM 2164 C C . LEU A 1 282 ? -15.877 14.255 -16.664 1.00 53.97 282 LEU A C 1
ATOM 2166 O O . LEU A 1 282 ? -16.414 13.861 -15.623 1.00 53.97 282 LEU A O 1
ATOM 2170 N N . PRO A 1 283 ? -16.256 13.783 -17.867 1.00 52.78 283 PRO A N 1
ATOM 2171 C CA . PRO A 1 283 ? -17.042 12.564 -18.001 1.00 52.78 283 PRO A CA 1
ATOM 2172 C C . PRO A 1 283 ? -16.246 11.365 -17.468 1.00 52.78 283 PRO A C 1
ATOM 2174 O O . PRO A 1 283 ? -15.028 11.284 -17.636 1.00 52.78 283 PRO A O 1
ATOM 2177 N N . ASN A 1 284 ? -16.946 10.421 -16.847 1.00 53.03 284 ASN A N 1
ATOM 2178 C CA . ASN A 1 284 ? -16.330 9.232 -16.271 1.00 53.03 284 ASN A CA 1
ATOM 2179 C C . ASN A 1 284 ? -15.749 8.327 -17.377 1.00 53.03 284 ASN A C 1
ATOM 2181 O O . ASN A 1 284 ? -16.412 8.063 -18.384 1.00 53.03 284 ASN A O 1
ATOM 2185 N N . LEU A 1 285 ? -14.524 7.822 -17.195 1.00 54.50 285 LEU A N 1
ATOM 2186 C CA . LEU A 1 285 ? -13.907 6.886 -18.135 1.00 54.50 285 LEU A CA 1
ATOM 2187 C C . LEU A 1 285 ? -14.330 5.455 -17.785 1.00 54.50 285 LEU A C 1
ATOM 2189 O O . LEU A 1 285 ? -13.799 4.848 -16.855 1.00 54.50 285 LEU A O 1
ATOM 2193 N N . HIS A 1 286 ? -15.263 4.900 -18.555 1.00 55.47 286 HIS A N 1
ATOM 2194 C CA . HIS A 1 286 ? -15.643 3.494 -18.444 1.00 55.47 286 HIS A CA 1
ATOM 2195 C C . HIS A 1 286 ? -14.656 2.604 -19.213 1.00 55.47 286 HIS A C 1
ATOM 2197 O O . HIS A 1 286 ? -14.555 2.684 -20.436 1.00 55.47 286 HIS A O 1
ATOM 2203 N N . VAL A 1 287 ? -13.966 1.715 -18.500 1.00 56.22 287 VAL A N 1
ATOM 2204 C CA . VAL A 1 287 ? -13.073 0.692 -19.056 1.00 56.22 287 VAL A CA 1
ATOM 2205 C C . VAL A 1 287 ? -13.661 -0.676 -18.740 1.00 56.22 287 VAL A C 1
ATOM 2207 O O . VAL A 1 287 ? -13.809 -1.039 -17.578 1.00 56.22 287 VAL A O 1
ATOM 2210 N N . THR A 1 288 ? -13.975 -1.475 -19.759 1.00 52.12 288 THR A N 1
ATOM 2211 C CA . THR A 1 288 ? -14.331 -2.885 -19.534 1.00 52.12 288 THR A CA 1
ATOM 2212 C C . THR A 1 288 ? -13.064 -3.721 -19.513 1.00 52.12 288 THR A C 1
ATOM 2214 O O . THR A 1 288 ? -12.353 -3.772 -20.515 1.00 52.12 288 THR A O 1
ATOM 2217 N N . VAL A 1 289 ? -12.788 -4.387 -18.392 1.00 54.16 289 VAL A N 1
ATOM 2218 C CA . VAL A 1 289 ? -11.676 -5.333 -18.302 1.00 54.16 289 VAL A CA 1
ATOM 2219 C C . VAL A 1 289 ? -12.187 -6.737 -18.596 1.00 54.16 289 VAL A C 1
ATOM 2221 O O . VAL A 1 289 ? -13.087 -7.241 -17.929 1.00 54.16 289 VAL A O 1
ATOM 2224 N N . LEU A 1 290 ? -11.606 -7.357 -19.624 1.00 43.94 290 LEU A N 1
ATOM 2225 C CA . LEU A 1 290 ? -12.017 -8.669 -20.134 1.00 43.94 290 LEU A CA 1
ATOM 2226 C C . LEU A 1 290 ? -11.347 -9.850 -19.407 1.00 43.94 290 LEU A C 1
ATOM 2228 O O . LEU A 1 290 ? -11.772 -10.985 -19.596 1.00 43.94 290 LEU A O 1
ATOM 2232 N N . SER A 1 291 ? -10.303 -9.593 -18.611 1.00 48.19 291 SER A N 1
ATOM 2233 C CA . SER A 1 291 ? -9.676 -10.565 -17.707 1.00 48.19 291 SER A CA 1
ATOM 2234 C C . SER A 1 291 ? -8.926 -9.864 -16.572 1.00 48.19 291 SER A C 1
ATOM 2236 O O . SER A 1 291 ? -8.107 -8.977 -16.815 1.00 48.19 291 SER A O 1
ATOM 2238 N N . LYS A 1 292 ? -9.176 -10.307 -15.340 1.00 50.53 292 LYS A N 1
ATOM 2239 C CA . LYS A 1 292 ? -8.488 -9.938 -14.095 1.00 50.53 292 LYS A CA 1
ATOM 2240 C C . LYS A 1 292 ? -7.018 -10.366 -14.041 1.00 50.53 292 LYS A C 1
ATOM 2242 O O . LYS A 1 292 ? -6.264 -9.858 -13.219 1.00 50.53 292 LYS A O 1
ATOM 2247 N N . ASP A 1 293 ? -6.629 -11.336 -14.870 1.00 51.44 293 ASP A N 1
ATOM 2248 C CA . ASP A 1 293 ? -5.280 -11.911 -14.860 1.00 51.44 293 ASP A CA 1
ATOM 2249 C C . ASP A 1 293 ? -4.279 -11.012 -15.620 1.00 51.44 293 ASP A C 1
ATOM 2251 O O . ASP A 1 293 ? -3.073 -11.250 -15.581 1.00 51.44 293 ASP A O 1
ATOM 2255 N N . GLY A 1 294 ? -4.769 -9.964 -16.297 1.00 50.84 294 GLY A N 1
ATOM 2256 C CA . GLY A 1 294 ? -3.952 -8.884 -16.842 1.00 50.84 294 GLY A CA 1
ATOM 2257 C C . GLY A 1 294 ? -3.749 -7.760 -15.826 1.00 50.84 294 GLY A C 1
ATOM 2258 O O . GLY A 1 294 ? -4.700 -7.294 -15.200 1.00 50.84 294 GLY A O 1
ATOM 2259 N N . THR A 1 295 ? -2.514 -7.276 -15.705 1.00 52.47 295 THR A N 1
ATOM 2260 C CA . THR A 1 295 ? -2.229 -5.969 -15.098 1.00 52.47 295 THR A CA 1
ATOM 2261 C C . THR A 1 295 ? -2.112 -4.922 -16.206 1.00 52.47 295 THR A C 1
ATOM 2263 O O . THR A 1 295 ? -1.923 -5.273 -17.369 1.00 52.47 295 THR A O 1
ATOM 2266 N N . GLY A 1 296 ? -2.247 -3.639 -15.876 1.00 52.91 296 GLY A N 1
ATOM 2267 C CA . GLY A 1 296 ? -2.043 -2.563 -16.844 1.00 52.91 296 GLY A CA 1
ATOM 2268 C C . GLY A 1 296 ? -1.533 -1.294 -16.182 1.00 52.91 296 GLY A C 1
ATOM 2269 O O . GLY A 1 296 ? -2.110 -0.845 -15.191 1.00 52.91 296 GLY A O 1
ATOM 2270 N N . GLU A 1 297 ? -0.467 -0.691 -16.717 1.00 57.41 297 GLU A N 1
ATOM 2271 C CA . GLU A 1 297 ? -0.067 0.645 -16.269 1.00 57.41 297 GLU A CA 1
ATOM 2272 C C . GLU A 1 297 ? -1.127 1.654 -16.731 1.00 57.41 297 GLU A C 1
ATOM 2274 O O . GLU A 1 297 ? -1.319 1.881 -17.932 1.00 57.41 297 GLU A O 1
ATOM 2279 N N . LEU A 1 298 ? -1.809 2.256 -15.762 1.00 54.38 298 LEU A N 1
ATOM 2280 C CA . LEU A 1 298 ? -2.695 3.389 -15.955 1.00 54.38 298 LEU A CA 1
ATOM 2281 C C . LEU A 1 298 ? -1.902 4.645 -15.546 1.00 54.38 298 LEU A C 1
ATOM 2283 O O . LEU A 1 298 ? -1.237 4.694 -14.508 1.00 54.38 298 LEU A O 1
ATOM 2287 N N . VAL A 1 299 ? -1.943 5.667 -16.392 1.00 54.97 299 VAL A N 1
ATOM 2288 C CA . VAL A 1 299 ? -1.292 6.957 -16.160 1.00 54.97 299 VAL A CA 1
ATOM 2289 C C . VAL A 1 299 ? -2.327 8.039 -16.373 1.00 54.97 299 VAL A C 1
ATOM 2291 O O . VAL A 1 299 ? -2.878 8.147 -17.472 1.00 54.97 299 VAL A O 1
ATOM 2294 N N . SER A 1 300 ? -2.581 8.852 -15.352 1.00 55.22 300 SER A N 1
ATOM 2295 C CA . SER A 1 300 ? -3.418 10.037 -15.496 1.00 55.22 300 SER A CA 1
ATOM 2296 C C . SER A 1 300 ? -2.613 11.313 -15.313 1.00 55.22 300 SER A C 1
ATOM 2298 O O . SER A 1 300 ? -1.631 11.373 -14.573 1.00 55.22 300 SER A O 1
ATOM 2300 N N . TRP A 1 301 ? -3.069 12.339 -16.009 1.00 52.75 301 TRP A N 1
ATOM 2301 C CA . TRP A 1 301 ? -2.501 13.669 -16.050 1.00 52.75 301 TRP A CA 1
ATOM 2302 C C . TRP A 1 301 ? -3.600 14.681 -15.746 1.00 52.75 301 TRP A C 1
ATOM 2304 O O . TRP A 1 301 ? -4.719 14.521 -16.239 1.00 52.75 301 TRP A O 1
ATOM 2314 N N . ARG A 1 302 ? -3.280 15.714 -14.970 1.00 60.84 302 ARG A N 1
ATOM 2315 C CA . ARG A 1 302 ? -4.178 16.810 -14.581 1.00 60.84 302 ARG A CA 1
ATOM 2316 C C . ARG A 1 302 ? -3.453 18.138 -14.760 1.00 60.84 302 ARG A C 1
ATOM 2318 O O . ARG A 1 302 ? -2.290 18.246 -14.385 1.00 60.84 302 ARG A O 1
ATOM 2325 N N . ARG A 1 303 ? -4.173 19.151 -15.236 1.00 56.56 303 ARG A N 1
ATOM 2326 C CA . ARG A 1 303 ? -3.803 20.566 -15.158 1.00 56.56 303 ARG A CA 1
ATOM 2327 C C . ARG A 1 303 ? -4.838 21.343 -14.335 1.00 56.56 303 ARG A C 1
ATOM 2329 O O . ARG A 1 303 ? -6.043 21.153 -14.522 1.00 56.56 303 ARG A O 1
ATOM 2336 N N . SER A 1 304 ? -4.366 22.215 -13.449 1.00 52.75 304 SER A N 1
ATOM 2337 C CA . SER A 1 304 ? -5.186 23.144 -12.657 1.00 52.75 304 SER A CA 1
ATOM 2338 C C . SER A 1 304 ? -4.622 24.557 -12.786 1.00 52.75 304 SER A C 1
ATOM 2340 O O . SER A 1 304 ? -3.480 24.780 -12.389 1.00 52.75 304 SER A O 1
ATOM 2342 N N . ASN A 1 305 ? -5.419 25.503 -13.288 1.00 52.62 305 ASN A N 1
ATOM 2343 C CA . ASN A 1 305 ? -5.099 26.929 -13.299 1.00 52.62 305 ASN A CA 1
ATOM 2344 C C . ASN A 1 305 ? -6.275 27.708 -12.699 1.00 52.62 305 ASN A C 1
ATOM 2346 O O . ASN A 1 305 ? -7.392 27.623 -13.212 1.00 52.62 305 ASN A O 1
ATOM 2350 N N . SER A 1 306 ? -6.025 28.548 -11.688 1.00 41.34 306 SER A N 1
ATOM 2351 C CA . SER A 1 306 ? -7.014 29.555 -11.299 1.00 41.34 306 SER A CA 1
ATOM 2352 C C . SER A 1 306 ? -6.882 30.763 -12.234 1.00 41.34 306 SER A C 1
ATOM 2354 O O . SER A 1 306 ? -5.936 31.551 -12.175 1.00 41.34 306 SER A O 1
ATOM 2356 N N . VAL A 1 307 ? -7.834 30.896 -13.159 1.00 38.72 307 VAL A N 1
ATOM 2357 C CA . VAL A 1 307 ? -8.042 32.147 -13.896 1.00 38.72 307 VAL A CA 1
ATOM 2358 C C . VAL A 1 307 ? -9.093 32.947 -13.132 1.00 38.72 307 VAL A C 1
ATOM 2360 O O . VAL A 1 307 ? -10.278 32.611 -13.162 1.00 38.72 307 VAL A O 1
ATOM 2363 N N . ARG A 1 308 ? -8.644 33.984 -12.418 1.00 34.31 308 ARG A N 1
ATOM 2364 C CA . ARG A 1 308 ? -9.514 35.049 -11.894 1.00 34.31 308 ARG A CA 1
ATOM 2365 C C . ARG A 1 308 ? -9.770 36.118 -12.950 1.00 34.31 308 ARG A C 1
ATOM 2367 O O . ARG A 1 308 ? -8.814 36.429 -13.692 1.00 34.31 308 ARG A O 1
#

Foldseek 3Di:
DDDFWEFPDKPPQEEAAQDKIKTWGQQQALAEDDDDQAGLLRHRDHHDWDDWAFKTWAQADPPDPDRHGPDGAAPPRRNHSIDMTMTTTGGGDDDDGDYDPVQWDQDLQRDTGNHDHWWFFDDKPPPDDDLQWQDKMKTFTFQFPVDPDHDWDADLNHTWAFDDDDGGITITTTHRHDPDRFPDFADRAFKKKFKDQPDQDPVVPVVPPDDGPDIDTGRDPDDDDPDRAWMKMKIKHKDQDSFQFKDKDWDFAQFAKWKWKALARHPVNIDTPGQGDHHGGGPIDIDGNRDSVGIMIMMMMYTHHDDD

InterPro domains:
  IPR002909 IPT domain [PF01833] (120-181)
  IPR002909 IPT domain [SM00429] (118-205)
  IPR013783 Immunoglobulin-like fold [G3DSA:2.60.40.10] (105-192)
  IPR014756 Immunoglobulin E-set [SSF81296] (2-69)
  IPR014756 Immunoglobulin E-set [SSF81296] (119-193)
  IPR037524 PA14/GLEYA domain [PS51820] (186-308)
  IPR052387 Fibrocystin [PTHR46769] (2-275)

Organism: Ridgeia piscesae (NCBI:txid27915)

Nearest PDB structures (foldseek):
  5l7n-assembly1_A  TM=2.543E-01  e=3.720E-06  Mus musculus
  3ac0-assembly1_B  TM=5.416E-01  e=8.214E-03  Kluyveromyces marxianus
  1sg3-assembly1_A  TM=2.758E-01  e=2.882E-01  Saccharomyces cerevisiae
  4a6o-assembly2_B  TM=3.896E-01  e=1.577E+00  Clostridium perfringens
  5msx-assembly1_A  TM=1.743E-01  e=1.147E+00  Bacteroides thetaiotaomicron VPI-5482

Mean predicted aligned error: 11.66 Å

Solvent-accessible surface area (backbone atoms only — not comparable to full-atom values): 17706 Å² total; per-residue (Å²): 134,93,81,79,41,36,43,68,43,62,43,60,51,53,45,43,82,60,40,69,34,37,41,30,28,38,58,62,43,48,35,68,50,82,87,68,78,57,18,74,55,69,35,68,59,54,44,80,75,46,56,60,83,58,30,21,30,45,39,57,45,88,90,48,96,57,95,45,52,73,36,60,40,29,38,83,92,19,60,38,50,37,30,41,42,26,27,33,37,44,82,59,61,88,77,90,72,48,72,40,76,89,44,47,40,74,38,81,82,60,42,84,39,64,63,49,72,52,56,47,79,75,49,60,41,64,86,70,73,52,66,75,22,73,37,68,33,38,40,33,39,37,54,57,57,83,55,101,60,84,83,84,50,66,56,71,85,39,69,27,51,72,77,48,77,37,43,48,38,37,32,26,35,36,50,54,63,66,93,63,75,68,95,68,78,79,70,93,75,46,20,46,36,35,31,34,68,90,46,94,53,68,67,62,52,73,74,64,78,61,80,66,79,46,74,49,80,31,86,49,96,73,88,80,87,90,80,76,67,40,32,33,37,39,38,40,32,59,48,66,46,49,52,69,42,77,45,76,51,79,64,72,28,42,53,34,36,41,39,30,42,12,84,32,64,51,71,89,60,47,43,81,49,81,54,82,46,77,38,83,64,52,80,72,44,76,45,75,43,90,50,35,89,41,36,16,40,36,36,42,37,32,27,38,60,79,83,128